Protein AF-X1I4W3-F1 (afdb_monomer)

pLDDT: mean 86.04, std 15.89, range [34.91, 98.62]

Organism: NCBI:txid412755

Foldseek 3Di:
DVVVVVVVVPDDPPPPPDPDPPDAFPWDDDDQKIKGADPQQKIKIWGPWDADPVAIWTWIFIDGNNHTQFTDTDRLVDLVRLLVGLVSSLVRDDPVSCVVAPSVNSSVVSNSCSVCVVVVVCVVVPDDDDDDDPDPDDFDAQWPPAWTQLDEGEDEDAPPPCQVLVLLLSQCCQCVVQPPPTHGPHFQEEEEAAADDPVVVLQSCLVSCVVSVHHSNDDHHYDHRHQDAPVVCLVVLLVCCVVVVGAEYEAPALCSNDPDDPPDPVSVVVVVVSRVVRHSIYYHYYYDPPDPPD

Mean predicted aligned error: 11.05 Å

Solvent-accessible surface area (backbone atoms only — not comparable to full-atom values): 17043 Å² total; per-residue (Å²): 116,74,66,65,54,56,67,70,67,72,67,78,77,83,79,72,75,75,78,77,64,98,80,65,70,73,70,46,79,54,96,76,30,45,30,37,76,48,96,87,43,40,29,42,37,34,27,74,72,44,81,51,100,90,39,42,34,25,40,39,36,36,29,46,79,90,40,78,46,32,72,46,82,30,43,54,73,40,66,68,45,52,52,52,49,41,54,52,24,58,78,58,53,54,71,74,49,53,74,77,46,47,72,67,55,53,42,53,51,51,48,47,49,41,68,50,42,61,64,56,58,49,58,78,68,57,87,72,93,78,76,84,78,91,67,90,74,77,88,55,40,38,32,60,102,67,36,45,64,68,32,81,34,71,61,69,44,53,86,91,72,51,62,72,56,54,53,50,45,52,44,49,27,20,51,69,45,46,52,88,90,47,61,41,38,64,41,42,40,39,39,39,32,31,72,54,57,61,69,61,50,53,56,49,50,26,50,46,26,47,75,72,74,43,62,48,79,65,85,70,55,65,48,75,43,55,82,46,44,45,74,81,42,44,67,61,48,45,50,50,32,69,76,66,61,44,55,35,40,36,36,38,40,50,67,56,46,31,100,58,67,90,83,46,69,65,55,53,50,54,49,52,52,53,45,54,76,60,34,58,13,36,37,37,33,41,66,48,76,79,73,82,86,124

Secondary structure (DSSP, 8-state):
-HHHHHHHSS------PPPPPTT----EEETTEEEEE-TTSEEEEEEEEEEETTEEEEEEEEEETTEEEEEEEEETT-HHHHHHHHHHHHTTS-HHHHHHS-HHHHHHHHHHHHHTHHHHHHHTT----PPPP-S-PPPPEEETTTEETT-EE--EE-TTSSHHHHHHHHHHHHHHT--SSS-B----EEEEESSS-HHHHHHHHHHHHHHTTS-TT---EEEE-TT--HHHHHHHHHHHHHHHT--EEEEE-GGGTTTS-TTSHHHHHHHHHHHHTT-SSEEE-EEPP-----

InterPro domains:
  IPR027417 P-loop containing nucleoside triphosphate hydrolase [G3DSA:3.40.50.300] (132-294)
  IPR027417 P-loop containing nucleoside triphosphate hydrolase [SSF52540] (150-290)

Sequence (294 aa):
TAEFLKELIGKEPEYTPKPRIDNQPTYCNEDDAISWQLDNGIGFVASDIRQERTGVHAKVEIHSDGKALSWGICNTDRHEDRTRLANSAYSRMSETLTEAYSKEELRSDLDKFCLGLWDNHLSYYMPELMQGDDTESPLHFFLKDYVLEGGGTIPFAPPGRGKSLIALFWGVSIDAGISTFWQVSQAKVLFVNLERSGQSLKRRLGAVNRLLGLDPKRPLLTLNARGKSLHDVLPICKKAIKTNGVKLVILDSISRAGYGDLTENRPVNTIIDALSGLCKSWIALAHTPRANED

Radius of gyration: 25.58 Å; Cα contacts (8 Å, |Δi|>4): 434; chains: 1; bounding box: 70×49×64 Å

Structure (mmCIF, N/CA/C/O backbone):
data_AF-X1I4W3-F1
#
_entry.id   AF-X1I4W3-F1
#
loop_
_atom_site.group_PDB
_atom_site.id
_atom_site.type_symbol
_atom_site.label_atom_id
_atom_site.label_alt_id
_atom_site.label_comp_id
_atom_site.label_asym_id
_atom_site.label_entity_id
_atom_site.label_seq_id
_atom_site.pdbx_PDB_ins_code
_atom_site.Cartn_x
_atom_site.Cartn_y
_atom_site.Cartn_z
_atom_site.occupancy
_atom_site.B_iso_or_equiv
_atom_site.auth_seq_id
_atom_site.auth_comp_id
_atom_site.auth_asym_id
_atom_site.auth_atom_id
_atom_site.pdbx_PDB_model_num
ATOM 1 N N . THR A 1 1 ? -37.291 -25.269 -25.741 1.00 60.19 1 THR A N 1
ATOM 2 C CA . THR A 1 1 ? -36.326 -24.472 -24.945 1.00 60.19 1 THR A CA 1
ATOM 3 C C . THR A 1 1 ? -35.058 -25.248 -24.613 1.00 60.19 1 THR A C 1
ATOM 5 O O . THR A 1 1 ? -33.993 -24.679 -24.783 1.00 60.19 1 THR A O 1
ATOM 8 N N . ALA A 1 2 ? -35.122 -26.535 -24.241 1.00 50.00 2 ALA A N 1
ATOM 9 C CA . ALA A 1 2 ? -33.925 -27.365 -24.013 1.00 50.00 2 ALA A CA 1
ATOM 10 C C . ALA A 1 2 ? -33.167 -27.794 -25.296 1.00 50.00 2 ALA A C 1
ATOM 12 O O . ALA A 1 2 ? -31.949 -27.931 -25.261 1.00 50.00 2 ALA A O 1
ATOM 13 N N . GLU A 1 3 ? -33.848 -27.966 -26.437 1.00 51.56 3 GLU A N 1
ATOM 14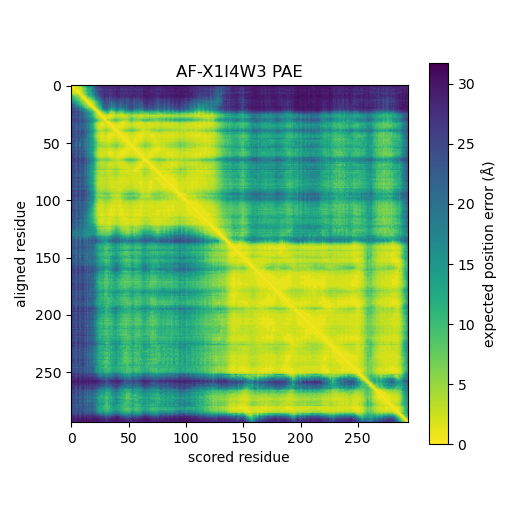 C CA . GLU A 1 3 ? -33.189 -28.292 -27.722 1.00 51.56 3 GLU A CA 1
ATOM 15 C C . GLU A 1 3 ? -32.405 -27.116 -28.320 1.00 51.56 3 GLU A C 1
ATOM 17 O O . GLU A 1 3 ? -31.308 -27.316 -28.826 1.00 51.56 3 GLU A O 1
ATOM 22 N N . PHE A 1 4 ? -32.900 -25.884 -28.165 1.00 51.34 4 PHE A N 1
ATOM 23 C CA . PHE A 1 4 ? -32.225 -24.673 -28.652 1.00 51.34 4 PHE A CA 1
ATOM 24 C C . PHE A 1 4 ? -30.881 -24.422 -27.941 1.00 51.34 4 PHE A C 1
ATOM 26 O O . PHE A 1 4 ? -29.937 -23.911 -28.534 1.00 51.34 4 PHE A O 1
ATOM 33 N N . LEU A 1 5 ? -30.766 -24.837 -26.673 1.00 50.28 5 LEU A N 1
ATOM 34 C CA . LEU A 1 5 ? -29.517 -24.751 -25.909 1.00 50.28 5 LEU A CA 1
ATOM 35 C C . LEU A 1 5 ? -28.487 -25.804 -26.341 1.00 50.28 5 LEU A C 1
ATOM 37 O O . LEU A 1 5 ? -27.295 -25.523 -26.304 1.00 50.28 5 LEU A O 1
ATOM 41 N N . LYS A 1 6 ? -28.915 -26.987 -26.801 1.00 52.00 6 LYS A N 1
ATOM 42 C CA . LYS A 1 6 ? -27.988 -28.007 -27.324 1.00 52.00 6 LYS A CA 1
ATOM 43 C C . LYS A 1 6 ? -27.352 -27.592 -28.650 1.00 52.00 6 LYS A C 1
ATOM 45 O O . LYS A 1 6 ? -26.203 -27.938 -28.898 1.00 52.00 6 LYS A O 1
ATOM 50 N N . GLU A 1 7 ? -28.070 -26.828 -29.469 1.00 54.06 7 GLU A N 1
ATOM 51 C CA . GLU A 1 7 ? -27.572 -26.336 -30.758 1.00 54.06 7 GLU A CA 1
ATOM 52 C C . GLU A 1 7 ? -26.511 -25.230 -30.597 1.00 54.06 7 GLU A C 1
ATOM 54 O O . GLU A 1 7 ? -25.560 -25.162 -31.372 1.00 54.06 7 GLU A O 1
ATOM 59 N N . LEU A 1 8 ? -26.614 -24.421 -29.535 1.00 48.28 8 LEU A N 1
ATOM 60 C CA . LEU A 1 8 ? -25.655 -23.360 -29.193 1.00 48.28 8 LEU A CA 1
ATOM 61 C C . LEU A 1 8 ? -24.341 -23.876 -28.577 1.00 48.28 8 LEU A C 1
ATOM 63 O O . LEU A 1 8 ? -23.325 -23.194 -28.664 1.00 48.28 8 LEU A O 1
ATOM 67 N N . ILE A 1 9 ? -24.346 -25.072 -27.980 1.00 54.78 9 ILE A N 1
ATOM 68 C CA . ILE A 1 9 ? -23.182 -25.675 -27.297 1.00 54.78 9 ILE A CA 1
ATOM 69 C C . ILE A 1 9 ? -22.327 -26.529 -28.264 1.00 54.78 9 ILE A C 1
ATOM 71 O O . ILE A 1 9 ? -21.226 -26.951 -27.931 1.00 54.78 9 ILE A O 1
ATOM 75 N N . GLY A 1 10 ? -22.797 -26.776 -29.491 1.00 46.50 10 GLY A N 1
ATOM 76 C CA . GLY A 1 10 ? -22.227 -27.785 -30.393 1.00 46.50 10 GLY A CA 1
ATOM 77 C C . GL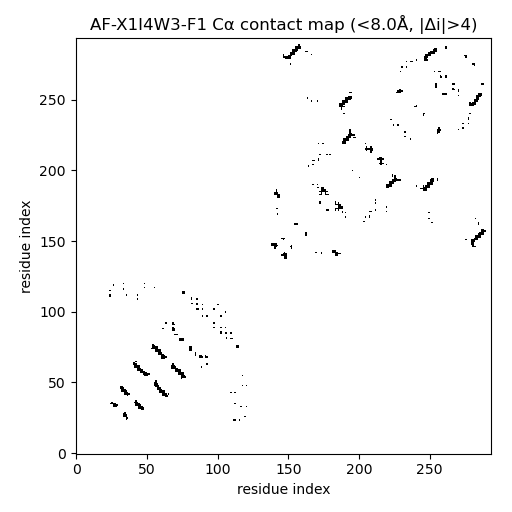Y A 1 10 ? -20.963 -27.413 -31.174 1.00 46.50 10 GLY A C 1
ATOM 78 O O . GLY A 1 10 ? -20.504 -28.236 -31.965 1.00 46.50 10 GLY A O 1
ATOM 79 N N . LYS A 1 11 ? -20.399 -26.211 -31.017 1.00 46.44 11 LYS A N 1
ATOM 80 C CA . LYS A 1 11 ? -19.137 -25.837 -31.676 1.00 46.44 11 LYS A CA 1
ATOM 81 C C . LYS A 1 11 ? -18.305 -24.955 -30.759 1.00 46.44 11 LYS A C 1
ATOM 83 O O . LYS A 1 11 ? -18.468 -23.737 -30.759 1.00 46.44 11 LYS A O 1
ATOM 88 N N . GLU A 1 12 ? -17.406 -25.574 -29.998 1.00 49.56 12 GLU A N 1
ATOM 89 C CA . GLU A 1 12 ? -16.273 -24.844 -29.435 1.00 49.56 12 GLU A CA 1
ATOM 90 C C . GLU A 1 12 ? -15.511 -24.202 -30.605 1.00 49.56 12 GLU A C 1
ATOM 92 O O . GLU A 1 12 ? -15.125 -24.912 -31.541 1.00 49.56 12 GLU A O 1
ATOM 97 N N . PRO A 1 13 ? -15.336 -22.872 -30.636 1.00 44.47 13 PRO A N 1
ATOM 98 C CA . PRO A 1 13 ? -14.397 -22.287 -31.570 1.00 44.47 13 PRO A CA 1
ATOM 99 C C . PRO A 1 13 ? -13.013 -22.809 -31.184 1.00 44.47 13 PRO A C 1
ATOM 101 O O . PRO A 1 13 ? -12.537 -22.529 -30.086 1.00 44.47 13 PRO A O 1
ATOM 104 N N . GLU A 1 14 ? -12.378 -23.577 -32.073 1.00 39.81 14 GLU A N 1
ATOM 105 C CA . GLU A 1 14 ? -10.957 -23.898 -31.956 1.00 39.81 14 GLU A CA 1
ATOM 106 C C . GLU A 1 14 ? -10.193 -22.575 -31.850 1.00 39.81 14 GLU A C 1
ATOM 108 O O . GLU A 1 14 ? -9.992 -21.855 -32.831 1.00 39.81 14 GLU A O 1
ATOM 113 N N . TYR A 1 15 ? -9.794 -22.222 -30.629 1.00 44.59 15 TYR A N 1
ATOM 114 C CA . TYR A 1 15 ? -8.831 -21.164 -30.413 1.00 44.59 15 TYR A CA 1
ATOM 115 C C . TYR A 1 15 ? -7.487 -21.705 -30.880 1.00 44.59 15 TYR A C 1
ATOM 117 O O . TYR A 1 15 ? -6.778 -22.383 -30.142 1.00 44.59 15 TYR A O 1
ATOM 125 N N . THR A 1 16 ? -7.136 -21.432 -32.131 1.00 36.69 16 THR A N 1
ATOM 126 C CA . THR A 1 16 ? -5.751 -21.548 -32.576 1.00 36.69 16 THR A CA 1
ATOM 127 C C . THR A 1 16 ? -4.975 -20.387 -31.957 1.00 36.69 16 THR A C 1
ATOM 129 O O . THR A 1 16 ? -5.200 -19.243 -32.376 1.00 36.69 16 THR A O 1
ATOM 132 N N . PRO A 1 17 ? -4.084 -20.621 -30.970 1.00 44.47 17 PRO A N 1
ATOM 133 C CA . PRO A 1 17 ? -3.196 -19.574 -30.494 1.00 44.47 17 PRO A CA 1
ATOM 134 C C . PRO A 1 17 ? -2.440 -19.014 -31.695 1.00 44.47 17 PRO A C 1
ATOM 136 O O . PRO A 1 17 ? -1.921 -19.770 -32.523 1.00 44.47 17 PRO A O 1
ATOM 139 N N . LYS A 1 18 ? -2.414 -17.682 -31.822 1.00 39.72 18 LYS A N 1
ATOM 140 C CA . LYS A 1 18 ? -1.606 -17.037 -32.860 1.00 39.72 18 LYS A CA 1
ATOM 141 C C . LYS A 1 18 ? -0.174 -17.570 -32.729 1.00 39.72 18 LYS A C 1
ATOM 143 O O . LYS A 1 18 ? 0.332 -17.611 -31.604 1.00 39.72 18 LYS A O 1
ATOM 148 N N . PRO A 1 19 ? 0.469 -17.991 -33.832 1.00 34.91 19 PRO A N 1
ATOM 149 C CA . PRO A 1 19 ? 1.837 -18.474 -33.775 1.00 34.91 19 PRO A CA 1
ATOM 150 C C . PRO A 1 19 ? 2.708 -17.413 -33.103 1.00 34.91 19 PRO A C 1
ATOM 152 O O . PRO A 1 19 ? 2.635 -16.227 -33.440 1.00 34.91 19 PRO A O 1
ATOM 155 N N . ARG A 1 20 ? 3.482 -17.851 -32.108 1.00 42.91 20 ARG A N 1
ATOM 156 C CA . ARG A 1 20 ? 4.470 -17.029 -31.410 1.00 42.91 20 ARG A CA 1
ATOM 157 C C . ARG A 1 20 ? 5.381 -16.432 -32.483 1.00 42.91 20 ARG A C 1
ATOM 159 O O . ARG A 1 20 ? 5.977 -17.171 -33.258 1.00 42.91 20 ARG A O 1
ATOM 166 N N . ILE A 1 21 ? 5.430 -15.106 -32.588 1.00 47.31 21 ILE A N 1
ATOM 167 C CA . ILE A 1 21 ? 6.369 -14.451 -33.500 1.00 47.31 21 ILE A CA 1
ATOM 168 C C . ILE A 1 21 ? 7.759 -14.693 -32.902 1.00 47.31 21 ILE A C 1
ATOM 170 O O . ILE A 1 21 ? 8.006 -14.258 -31.778 1.00 47.31 21 ILE A O 1
ATOM 174 N N . ASP A 1 22 ? 8.634 -15.383 -33.637 1.00 45.94 22 ASP A N 1
ATOM 175 C CA . ASP A 1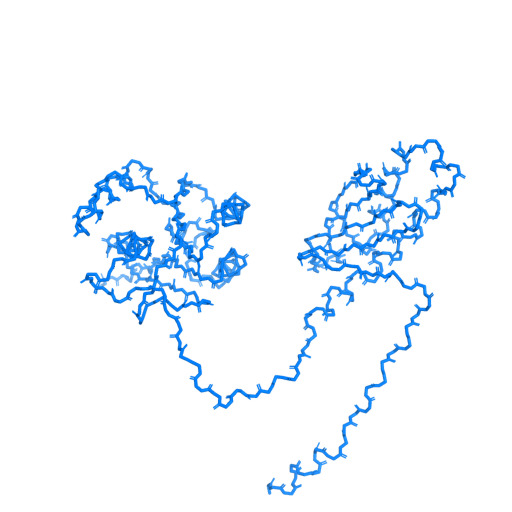 22 ? 9.944 -15.935 -33.221 1.00 45.94 22 ASP A CA 1
ATOM 176 C C . ASP A 1 22 ? 10.994 -14.920 -32.698 1.00 45.94 22 ASP A C 1
ATOM 178 O O . ASP A 1 22 ? 12.167 -15.244 -32.578 1.00 45.94 22 ASP A O 1
ATOM 182 N N . ASN A 1 23 ? 10.604 -13.692 -32.350 1.00 57.50 23 ASN A N 1
ATOM 183 C CA . ASN A 1 23 ? 11.486 -12.631 -31.846 1.00 57.50 23 ASN A CA 1
ATOM 184 C C . ASN A 1 23 ? 10.854 -11.776 -30.729 1.00 57.50 23 ASN A C 1
ATOM 186 O O . ASN A 1 23 ? 11.289 -10.645 -30.494 1.00 57.50 23 ASN A O 1
ATOM 190 N N . GLN A 1 24 ? 9.803 -12.262 -30.061 1.00 68.50 24 GLN A N 1
ATOM 191 C CA . GLN A 1 24 ? 9.229 -11.540 -28.924 1.00 68.50 24 GLN A CA 1
ATOM 192 C C . GLN A 1 24 ? 10.068 -11.716 -27.648 1.00 68.50 24 GLN A C 1
ATOM 194 O O . GLN A 1 24 ? 10.599 -12.805 -27.412 1.00 68.50 24 GLN A O 1
ATOM 199 N N . PRO A 1 25 ? 10.157 -10.673 -26.802 1.00 82.44 25 PRO A N 1
ATOM 200 C CA . PRO A 1 25 ? 10.733 -10.780 -25.469 1.00 82.44 25 PRO A CA 1
ATOM 201 C C . PRO A 1 25 ? 10.168 -11.974 -24.694 1.00 82.44 25 PRO A C 1
ATOM 203 O O . PRO A 1 25 ? 8.953 -12.188 -24.658 1.00 82.44 25 PRO A O 1
ATOM 206 N N . THR A 1 26 ? 11.039 -12.732 -24.028 1.00 86.69 26 THR A N 1
ATOM 207 C CA . THR A 1 26 ? 10.590 -13.693 -23.013 1.00 86.69 26 THR A CA 1
ATOM 208 C C . THR A 1 26 ? 10.407 -12.925 -21.714 1.00 86.69 26 THR A C 1
ATOM 210 O O . THR A 1 26 ? 11.354 -12.746 -20.951 1.00 86.69 26 THR A O 1
ATOM 213 N N . TYR A 1 27 ? 9.201 -12.399 -21.516 1.00 91.12 27 TYR A N 1
ATOM 214 C CA . TYR A 1 27 ? 8.874 -11.633 -20.322 1.00 91.12 27 TYR A CA 1
ATOM 215 C C . TYR A 1 27 ? 8.845 -12.520 -19.072 1.00 91.12 27 TYR A C 1
ATOM 217 O O . TYR A 1 27 ? 8.246 -13.599 -19.077 1.00 91.12 27 TYR A O 1
ATOM 225 N N . CYS A 1 28 ? 9.437 -12.020 -17.993 1.00 89.19 28 CYS A N 1
ATOM 226 C CA . CYS A 1 28 ? 9.329 -12.556 -16.643 1.00 89.19 28 CYS A CA 1
ATOM 227 C C . CYS A 1 28 ? 8.465 -11.609 -15.804 1.00 89.19 28 CYS A C 1
ATOM 229 O O . CYS A 1 28 ? 8.760 -10.414 -15.713 1.00 89.19 28 CYS A O 1
ATOM 231 N N . ASN A 1 29 ? 7.411 -12.146 -15.193 1.00 85.44 29 ASN A N 1
ATOM 232 C CA . ASN A 1 29 ? 6.477 -11.394 -14.360 1.00 85.44 29 ASN A CA 1
ATOM 233 C C . ASN A 1 29 ? 6.793 -11.636 -12.879 1.00 85.44 29 ASN A C 1
ATOM 235 O O . ASN A 1 29 ? 6.756 -12.778 -12.423 1.00 85.44 29 ASN A O 1
ATOM 239 N N . GLU A 1 30 ? 7.082 -10.567 -12.139 1.00 81.06 30 GLU A N 1
ATOM 240 C CA . GLU A 1 30 ? 7.323 -10.599 -10.694 1.00 81.06 30 GLU A CA 1
ATOM 241 C C . GLU A 1 30 ? 6.512 -9.489 -10.010 1.00 81.06 30 GLU A C 1
ATOM 243 O O . GLU A 1 30 ? 6.735 -8.302 -10.256 1.00 81.06 30 GLU A O 1
ATOM 248 N N . ASP A 1 31 ? 5.577 -9.868 -9.132 1.00 77.31 31 ASP A N 1
ATOM 249 C CA . ASP A 1 31 ? 4.618 -8.955 -8.492 1.00 77.31 31 ASP A CA 1
ATOM 250 C C . ASP A 1 31 ? 3.879 -8.064 -9.528 1.00 77.31 31 ASP A C 1
ATOM 252 O O . ASP A 1 31 ? 3.134 -8.571 -10.363 1.00 77.31 31 ASP A O 1
ATOM 256 N N . ASP A 1 32 ? 4.098 -6.743 -9.477 1.00 80.44 32 ASP A N 1
ATOM 257 C CA . ASP A 1 32 ? 3.511 -5.725 -10.365 1.00 80.44 32 ASP A CA 1
ATOM 258 C C . ASP A 1 32 ? 4.492 -5.277 -11.479 1.00 80.44 32 ASP A C 1
ATOM 260 O O . ASP A 1 32 ? 4.313 -4.212 -12.085 1.00 80.44 32 ASP A O 1
ATOM 264 N N . ALA A 1 33 ? 5.582 -6.021 -11.703 1.00 89.88 33 ALA A N 1
ATOM 265 C CA . ALA A 1 33 ? 6.630 -5.674 -12.657 1.00 89.88 33 ALA A CA 1
ATOM 266 C C . ALA A 1 33 ? 6.814 -6.737 -13.747 1.00 89.88 33 ALA A C 1
ATOM 268 O O . ALA A 1 33 ? 6.786 -7.942 -13.498 1.00 89.88 33 ALA A O 1
ATOM 269 N N . ILE A 1 34 ? 7.067 -6.258 -14.963 1.00 93.50 34 ILE A N 1
ATOM 270 C CA . ILE A 1 34 ? 7.388 -7.071 -16.134 1.00 93.50 34 ILE A CA 1
ATOM 271 C C . ILE A 1 34 ? 8.843 -6.814 -16.488 1.00 93.50 34 ILE A C 1
ATOM 273 O O . ILE A 1 34 ? 9.246 -5.667 -16.684 1.00 93.50 34 ILE A O 1
ATOM 277 N N . SER A 1 35 ? 9.636 -7.870 -16.594 1.00 94.19 35 SER A N 1
ATOM 278 C CA . SER A 1 35 ? 11.055 -7.777 -16.918 1.00 94.19 35 SER A CA 1
ATOM 279 C C . SER A 1 35 ? 11.420 -8.601 -18.143 1.00 94.19 35 SER A C 1
ATOM 281 O O . SER A 1 35 ? 10.747 -9.571 -18.483 1.00 94.19 35 SER A O 1
ATOM 283 N N . TRP A 1 36 ? 12.489 -8.204 -18.823 1.00 94.75 36 TRP A N 1
ATOM 284 C CA . TRP A 1 36 ? 13.119 -8.992 -19.871 1.00 94.75 36 TRP A CA 1
ATOM 285 C C . TRP A 1 36 ? 14.631 -8.865 -19.746 1.00 94.75 36 TRP A C 1
ATOM 287 O O . TRP A 1 36 ? 15.169 -7.759 -19.796 1.00 94.75 36 TRP A O 1
ATOM 297 N N . GLN A 1 37 ? 15.298 -10.001 -19.564 1.00 93.44 37 GLN A N 1
ATOM 298 C CA . GLN A 1 37 ? 16.746 -10.088 -19.446 1.00 93.44 37 GLN A CA 1
ATOM 299 C C . GLN A 1 37 ? 17.337 -10.620 -20.753 1.00 93.44 37 GLN A C 1
ATOM 301 O O . GLN A 1 37 ? 16.867 -11.623 -21.291 1.00 93.44 37 GLN A O 1
ATOM 306 N N . LEU A 1 38 ? 18.370 -9.943 -21.244 1.00 90.62 38 LEU A N 1
ATOM 307 C CA . LEU A 1 38 ? 19.185 -10.366 -22.374 1.00 90.62 38 LEU A CA 1
ATOM 308 C C . LEU A 1 38 ? 20.428 -11.118 -21.878 1.00 90.62 38 LEU A C 1
ATOM 310 O O . LEU A 1 38 ? 20.944 -10.852 -20.787 1.00 90.62 38 LEU A O 1
ATOM 314 N N . ASP A 1 39 ? 20.949 -12.009 -22.722 1.00 86.69 39 ASP A N 1
ATOM 315 C CA . ASP A 1 39 ? 22.132 -12.832 -22.424 1.00 86.69 39 ASP A CA 1
ATOM 316 C C . ASP A 1 39 ? 23.408 -12.001 -22.208 1.00 86.69 39 ASP A C 1
ATOM 318 O O . ASP A 1 39 ? 24.341 -12.437 -21.539 1.00 86.69 39 ASP A O 1
ATOM 322 N N . ASN A 1 40 ? 23.445 -10.778 -22.742 1.00 84.94 40 ASN A N 1
ATOM 323 C CA . ASN A 1 40 ? 24.562 -9.841 -22.6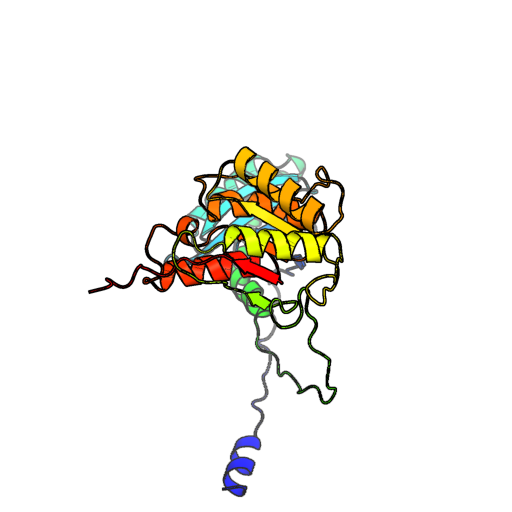06 1.00 84.94 40 ASN A CA 1
ATOM 324 C C . ASN A 1 40 ? 24.560 -9.054 -21.277 1.00 84.94 40 ASN A C 1
ATOM 326 O O . ASN A 1 40 ? 25.321 -8.100 -21.138 1.00 84.94 40 ASN A O 1
ATOM 330 N N . GLY A 1 41 ? 2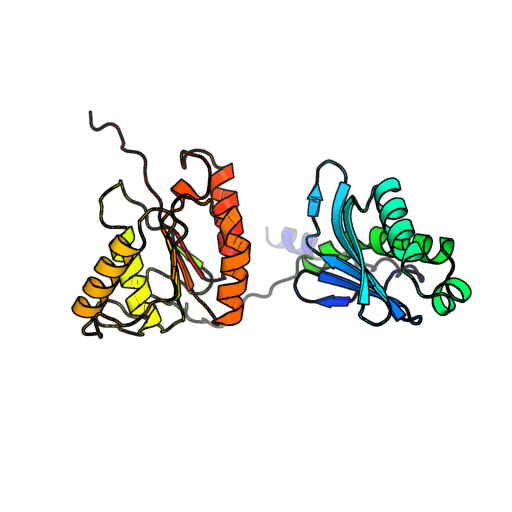3.693 -9.409 -20.323 1.00 86.88 41 GLY A N 1
ATOM 331 C CA . GLY A 1 41 ? 23.614 -8.760 -19.010 1.00 86.88 41 GLY A CA 1
ATOM 332 C C . GLY A 1 41 ? 22.726 -7.511 -18.961 1.00 86.88 41 GLY A C 1
ATOM 333 O O . GLY A 1 41 ? 22.478 -6.991 -17.868 1.00 86.88 41 GLY A O 1
ATOM 334 N N . ILE A 1 42 ? 22.176 -7.061 -20.097 1.00 93.25 42 ILE A N 1
ATOM 335 C CA . ILE A 1 42 ? 21.190 -5.974 -20.146 1.00 93.25 42 ILE A CA 1
ATOM 336 C C . ILE A 1 42 ? 19.809 -6.478 -19.733 1.00 93.25 42 ILE A C 1
ATOM 338 O O . ILE A 1 42 ? 19.331 -7.494 -20.230 1.00 93.25 42 ILE A O 1
ATOM 342 N N . GLY A 1 43 ? 19.143 -5.733 -18.856 1.00 94.62 43 GLY A N 1
ATOM 343 C CA . GLY A 1 43 ? 17.774 -6.012 -18.435 1.00 94.62 43 GLY A CA 1
ATOM 344 C C . GLY A 1 43 ? 16.861 -4.806 -18.615 1.00 94.62 43 GLY A C 1
ATOM 345 O O . GLY A 1 43 ? 17.257 -3.669 -18.352 1.00 94.62 43 GLY A O 1
ATOM 346 N N . PHE A 1 44 ? 15.619 -5.054 -19.014 1.00 96.12 44 PHE A N 1
ATOM 347 C CA . PHE A 1 44 ? 14.541 -4.070 -19.025 1.00 96.12 44 PHE A CA 1
ATOM 348 C C . PHE A 1 44 ? 13.524 -4.434 -17.953 1.00 96.12 44 PHE A C 1
ATOM 350 O O . PHE A 1 44 ? 13.168 -5.601 -17.815 1.00 96.12 44 PHE A O 1
ATOM 357 N N . VAL A 1 45 ? 13.040 -3.446 -17.208 1.00 96.38 45 VAL A N 1
ATOM 358 C CA . VAL A 1 45 ? 11.983 -3.632 -16.209 1.00 96.38 45 VAL A CA 1
ATOM 359 C C . VAL A 1 45 ? 10.935 -2.549 -16.397 1.00 96.38 45 VAL A C 1
ATOM 361 O O . VAL A 1 45 ? 11.268 -1.370 -16.445 1.00 96.38 45 VAL A O 1
ATOM 364 N N . ALA A 1 46 ? 9.670 -2.934 -16.480 1.00 96.12 46 ALA A N 1
ATOM 365 C CA . ALA A 1 46 ? 8.524 -2.042 -16.482 1.00 96.12 46 ALA A CA 1
ATOM 366 C C . ALA A 1 46 ? 7.679 -2.290 -15.235 1.00 96.12 46 ALA A C 1
ATOM 368 O O . ALA A 1 46 ? 7.403 -3.429 -14.877 1.00 96.12 46 ALA A O 1
ATOM 369 N N . SER A 1 47 ? 7.244 -1.218 -14.586 1.00 94.12 47 SER A N 1
ATOM 370 C CA . SER A 1 47 ? 6.322 -1.251 -13.447 1.00 94.12 47 SER A CA 1
ATOM 371 C C . SER A 1 47 ? 5.311 -0.115 -13.573 1.00 94.12 47 SER A C 1
ATOM 373 O O . SER A 1 47 ? 5.526 0.811 -14.360 1.00 94.12 47 SER A O 1
ATOM 375 N N . ASP A 1 48 ? 4.217 -0.172 -12.806 1.00 90.75 48 ASP A N 1
ATOM 376 C CA . ASP A 1 48 ? 3.152 0.848 -12.856 1.00 90.75 48 ASP A CA 1
ATOM 377 C C . ASP A 1 48 ? 2.591 1.020 -14.286 1.00 90.75 48 ASP A C 1
ATOM 379 O O . ASP A 1 48 ? 2.433 2.131 -14.797 1.00 90.75 48 ASP A O 1
ATOM 383 N N . ILE A 1 49 ? 2.373 -0.119 -14.957 1.00 93.00 49 ILE A N 1
ATOM 384 C CA . ILE A 1 49 ? 1.895 -0.201 -16.340 1.00 93.00 49 ILE A CA 1
ATOM 385 C C . ILE A 1 49 ? 0.408 0.139 -16.364 1.00 93.00 49 ILE A C 1
ATOM 387 O O . ILE A 1 49 ? -0.390 -0.466 -15.651 1.00 93.00 49 ILE A O 1
ATOM 391 N N . ARG A 1 50 ? 0.024 1.106 -17.194 1.00 91.81 50 ARG A N 1
ATOM 392 C CA . ARG A 1 50 ? -1.369 1.540 -17.333 1.00 91.81 50 ARG A CA 1
ATOM 393 C C . ARG A 1 50 ? -1.646 2.116 -18.711 1.00 91.81 50 ARG A C 1
ATOM 395 O O . ARG A 1 50 ? -0.770 2.700 -19.343 1.00 91.81 50 ARG A O 1
ATOM 402 N N . GLN A 1 51 ? -2.895 2.026 -19.144 1.00 91.88 51 GLN A N 1
ATOM 403 C CA . GLN A 1 51 ? -3.357 2.702 -20.349 1.00 91.88 51 GLN A CA 1
ATOM 404 C C . GLN A 1 51 ? -3.872 4.103 -20.002 1.00 91.88 51 GLN A C 1
ATOM 406 O O . GLN A 1 51 ? -4.779 4.264 -19.186 1.00 91.88 51 GLN A O 1
ATOM 411 N N . GLU A 1 52 ? -3.311 5.126 -20.641 1.00 92.12 52 GLU A N 1
ATOM 412 C CA . GLU A 1 52 ? -3.802 6.501 -20.577 1.00 92.12 52 GLU A CA 1
ATOM 413 C C . GLU A 1 52 ? -4.334 6.946 -21.948 1.00 92.12 52 GLU A C 1
ATOM 415 O O . GLU A 1 52 ? -4.139 6.289 -22.969 1.00 92.12 52 GLU A O 1
ATOM 420 N N . ARG A 1 53 ? -4.971 8.125 -22.008 1.00 89.00 53 ARG A N 1
ATOM 421 C CA . ARG A 1 53 ? -5.507 8.690 -23.264 1.00 89.00 53 ARG A CA 1
ATOM 422 C C . ARG A 1 53 ? -4.451 8.814 -24.372 1.00 89.00 53 ARG A C 1
ATOM 424 O O . ARG A 1 53 ? -4.800 8.855 -25.546 1.00 89.00 53 ARG A O 1
ATOM 431 N N . THR A 1 54 ? -3.182 8.968 -24.000 1.00 91.56 54 THR A N 1
ATOM 432 C CA . THR A 1 54 ? -2.074 9.221 -24.931 1.00 91.56 54 THR A CA 1
ATOM 433 C C . THR A 1 54 ? -1.298 7.966 -25.327 1.00 91.56 54 THR A C 1
ATOM 435 O O . THR A 1 54 ? -0.393 8.085 -26.148 1.00 91.56 54 THR A O 1
ATOM 438 N N . GLY A 1 55 ? -1.623 6.800 -24.768 1.00 92.56 55 GLY A N 1
ATOM 439 C CA . GLY A 1 55 ? -0.902 5.546 -24.993 1.00 92.56 55 GLY A CA 1
ATOM 440 C C . GLY A 1 55 ? -0.694 4.775 -23.695 1.00 92.56 55 GLY A C 1
ATOM 441 O O . GLY A 1 55 ? -1.249 5.128 -22.651 1.00 92.56 55 GLY A O 1
ATOM 442 N N . VAL A 1 56 ? 0.112 3.726 -23.757 1.00 94.69 56 VAL A N 1
ATOM 443 C CA . VAL A 1 56 ? 0.516 2.938 -22.589 1.00 94.69 56 VAL A CA 1
ATOM 444 C C . VAL A 1 56 ? 1.641 3.659 -21.850 1.00 94.69 56 VAL A C 1
ATOM 446 O O . VAL A 1 56 ? 2.626 4.078 -22.451 1.00 94.69 56 VAL A O 1
ATOM 449 N N . HIS A 1 57 ? 1.493 3.844 -20.540 1.00 96.25 57 HIS A N 1
ATOM 450 C CA . HIS A 1 57 ? 2.497 4.454 -19.669 1.00 96.25 57 HIS A CA 1
ATOM 451 C C . HIS A 1 57 ? 3.037 3.420 -18.700 1.00 96.25 57 HIS A C 1
ATOM 453 O O . HIS A 1 57 ? 2.277 2.637 -18.138 1.00 96.25 57 HIS A O 1
ATOM 459 N N . ALA A 1 58 ? 4.345 3.452 -18.481 1.00 96.62 58 ALA A N 1
ATOM 460 C CA . ALA A 1 58 ? 5.006 2.632 -17.480 1.00 96.62 58 ALA A CA 1
ATOM 461 C C . ALA A 1 58 ? 6.239 3.355 -16.934 1.00 96.62 58 ALA A C 1
ATOM 463 O O . ALA A 1 58 ? 6.880 4.154 -17.626 1.00 96.62 58 ALA A O 1
ATOM 464 N N . LYS A 1 59 ? 6.614 3.043 -15.694 1.00 96.38 59 LYS A N 1
ATOM 465 C CA . LYS A 1 59 ? 7.964 3.311 -15.205 1.00 96.38 59 LYS A CA 1
ATOM 466 C C . LYS A 1 59 ? 8.889 2.241 -15.777 1.00 96.38 59 LYS A C 1
ATOM 468 O O . LYS A 1 59 ? 8.812 1.088 -15.362 1.00 96.38 59 LYS A O 1
ATOM 473 N N . VAL A 1 60 ? 9.756 2.635 -16.705 1.00 97.06 60 VAL A N 1
ATOM 474 C CA . VAL A 1 60 ? 10.713 1.747 -17.372 1.00 97.06 60 VAL A CA 1
ATOM 475 C C . VAL A 1 60 ? 12.115 1.996 -16.826 1.00 97.06 60 VAL A C 1
ATOM 477 O O . VAL A 1 60 ? 12.559 3.141 -16.720 1.00 97.06 60 VAL A O 1
ATOM 480 N N . GLU A 1 61 ? 12.813 0.921 -16.489 1.00 97.12 61 GLU A N 1
ATOM 481 C CA . GLU A 1 61 ? 14.188 0.899 -16.007 1.00 97.12 61 GLU A CA 1
ATOM 482 C C . GLU A 1 61 ? 15.047 0.032 -16.929 1.00 97.12 61 GLU A C 1
ATOM 484 O O . GLU A 1 61 ? 14.614 -1.028 -17.380 1.00 97.12 61 GLU A O 1
ATOM 489 N N . ILE A 1 62 ? 16.271 0.483 -17.194 1.00 96.56 62 ILE A N 1
ATOM 490 C CA . ILE A 1 62 ? 17.281 -0.259 -17.952 1.00 96.56 62 ILE A CA 1
ATOM 491 C C . ILE A 1 62 ? 18.428 -0.572 -16.999 1.00 96.56 62 ILE A C 1
ATOM 493 O O . ILE A 1 62 ? 18.961 0.335 -16.354 1.00 96.56 62 ILE A O 1
ATOM 497 N N . HIS A 1 63 ? 18.809 -1.840 -16.925 1.00 95.19 63 HIS A N 1
ATOM 498 C CA . HIS A 1 63 ? 19.818 -2.381 -16.022 1.00 95.19 63 HIS A CA 1
ATOM 499 C C . HIS A 1 63 ? 20.961 -3.028 -16.805 1.00 95.19 63 HIS A C 1
ATOM 501 O O . HIS A 1 63 ? 20.769 -3.485 -17.927 1.00 95.19 63 HIS A O 1
ATOM 507 N N . SER A 1 64 ? 22.141 -3.073 -16.192 1.00 93.12 64 SER A N 1
ATOM 508 C CA . SER A 1 64 ? 23.292 -3.873 -16.623 1.00 93.12 64 SER A CA 1
ATOM 509 C C . SER A 1 64 ? 23.902 -4.515 -15.389 1.00 93.12 64 SER A C 1
ATOM 511 O O . SER A 1 64 ? 24.207 -3.799 -14.434 1.00 93.12 64 SER A O 1
ATOM 513 N N . ASP A 1 65 ? 24.049 -5.839 -15.383 1.00 84.44 65 ASP A N 1
ATOM 514 C CA . ASP A 1 65 ? 24.635 -6.605 -14.268 1.00 84.44 65 ASP A CA 1
ATOM 515 C C . ASP A 1 65 ? 24.015 -6.261 -12.897 1.00 84.44 65 ASP A C 1
ATOM 517 O O . ASP A 1 65 ? 24.700 -6.087 -11.887 1.00 84.44 65 ASP A O 1
ATOM 521 N N . GLY A 1 66 ? 22.690 -6.078 -12.868 1.00 80.94 66 GLY A N 1
ATOM 522 C CA . GLY A 1 66 ? 21.936 -5.713 -11.662 1.00 80.94 66 GLY A CA 1
ATOM 523 C C . GLY A 1 66 ? 22.055 -4.244 -11.228 1.00 80.94 66 GLY A C 1
ATOM 524 O O . GLY A 1 66 ? 21.490 -3.861 -10.202 1.00 80.94 66 GLY A O 1
ATOM 525 N N . LYS A 1 67 ? 22.759 -3.395 -11.987 1.00 88.81 67 LYS A N 1
ATOM 526 C CA . LYS A 1 67 ? 22.853 -1.951 -11.743 1.00 88.81 67 LYS A CA 1
ATOM 527 C C . LYS A 1 67 ? 21.943 -1.175 -12.692 1.00 88.81 67 LYS A C 1
ATOM 529 O O . LYS A 1 67 ? 22.086 -1.261 -13.910 1.00 88.81 67 LYS A O 1
ATOM 534 N N . ALA A 1 68 ? 21.087 -0.321 -12.133 1.00 92.81 68 ALA A N 1
ATOM 535 C CA . ALA A 1 68 ? 20.257 0.588 -12.917 1.00 92.81 68 ALA A CA 1
ATOM 536 C C . ALA A 1 68 ? 21.125 1.603 -13.687 1.00 92.81 68 ALA A C 1
ATOM 538 O O . ALA A 1 68 ? 21.826 2.427 -13.091 1.00 92.81 68 ALA A O 1
ATOM 539 N N . LEU A 1 69 ? 21.050 1.563 -15.018 1.00 94.75 69 LEU A N 1
ATOM 540 C CA . LEU A 1 69 ? 21.680 2.529 -15.914 1.00 94.75 69 LEU A CA 1
ATOM 541 C C . LEU A 1 69 ? 20.824 3.791 -16.018 1.00 94.75 69 LEU A C 1
ATOM 543 O O . LEU A 1 69 ? 21.309 4.904 -15.808 1.00 94.75 69 LEU A O 1
ATOM 547 N N . SER A 1 70 ? 19.534 3.642 -16.314 1.00 96.44 70 SER A N 1
ATOM 548 C CA . SER A 1 70 ? 18.592 4.759 -16.395 1.00 96.44 70 SER A CA 1
ATOM 549 C C . SER A 1 70 ? 17.166 4.306 -16.105 1.00 96.44 70 SER A C 1
ATOM 551 O O . SER A 1 70 ? 16.851 3.124 -16.210 1.00 96.44 70 SER A O 1
ATOM 553 N N . TRP A 1 71 ? 16.308 5.253 -15.737 1.00 96.44 71 TRP A N 1
ATOM 554 C CA . TRP A 1 71 ? 14.887 5.014 -15.523 1.00 96.44 71 TRP A CA 1
ATOM 555 C C . TRP A 1 71 ? 14.064 6.249 -15.885 1.00 96.44 71 TRP A C 1
ATOM 557 O O . TRP A 1 71 ? 14.561 7.379 -15.857 1.00 96.44 71 TRP A O 1
ATOM 567 N N . GLY A 1 72 ? 12.789 6.040 -16.192 1.00 94.62 72 GLY A N 1
ATOM 568 C CA . GLY A 1 72 ? 11.840 7.122 -16.417 1.00 94.62 72 GLY A CA 1
ATOM 569 C C . GLY A 1 72 ? 10.401 6.633 -16.462 1.00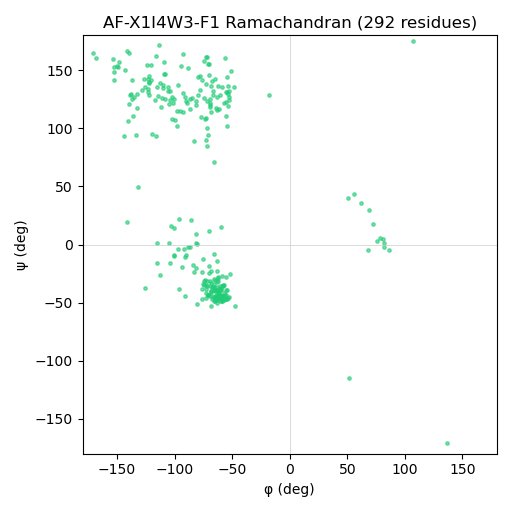 94.62 72 GLY A C 1
ATOM 570 O O . GLY A 1 72 ? 10.143 5.455 -16.680 1.00 94.62 72 GLY A O 1
ATOM 571 N N . ILE A 1 73 ? 9.460 7.553 -16.257 1.00 94.62 73 ILE A N 1
ATOM 572 C CA . ILE A 1 73 ? 8.064 7.332 -16.644 1.00 94.62 73 ILE A CA 1
ATOM 573 C C . ILE A 1 73 ? 7.985 7.634 -18.139 1.00 94.62 73 ILE A C 1
ATOM 575 O O . ILE A 1 73 ? 8.333 8.741 -18.566 1.00 94.62 73 ILE A O 1
ATOM 579 N N . CYS A 1 74 ? 7.592 6.636 -18.918 1.00 92.06 74 CYS A N 1
ATOM 580 C CA . CYS A 1 74 ? 7.595 6.674 -20.370 1.00 92.06 74 CYS A CA 1
ATOM 581 C C . CYS A 1 74 ? 6.207 6.324 -20.890 1.00 92.06 74 CYS A C 1
ATOM 583 O O . CYS A 1 74 ? 5.622 5.331 -20.457 1.00 92.06 74 CYS A O 1
ATOM 585 N N . ASN A 1 75 ? 5.727 7.090 -21.869 1.00 95.25 75 ASN A N 1
ATOM 586 C CA . ASN A 1 75 ? 4.714 6.574 -22.773 1.00 95.25 75 ASN A CA 1
ATOM 587 C C . ASN A 1 75 ? 5.413 5.582 -23.717 1.00 95.25 75 ASN A C 1
ATOM 589 O O . ASN A 1 75 ? 6.222 5.984 -24.555 1.00 95.25 75 ASN A O 1
ATOM 593 N N . THR A 1 76 ? 5.157 4.288 -23.543 1.00 94.56 76 THR A N 1
ATOM 594 C CA . THR A 1 76 ? 5.843 3.210 -24.261 1.00 94.56 76 THR A CA 1
ATOM 595 C C . THR A 1 76 ? 5.471 3.164 -25.736 1.00 94.56 76 THR A C 1
ATOM 597 O O . THR A 1 76 ? 6.256 2.656 -26.530 1.00 94.56 76 THR A O 1
ATOM 600 N N . ASP A 1 77 ? 4.359 3.778 -26.140 1.00 92.75 77 ASP A N 1
ATOM 601 C CA . ASP A 1 77 ? 3.974 3.899 -27.551 1.00 92.75 77 ASP A CA 1
ATOM 602 C C . ASP A 1 77 ? 4.703 5.064 -28.238 1.00 92.75 77 ASP A C 1
ATOM 604 O O . ASP A 1 77 ? 4.891 5.077 -29.459 1.00 92.75 77 ASP A O 1
ATOM 608 N N . ARG A 1 78 ? 5.213 6.021 -27.455 1.00 93.75 78 ARG A N 1
ATOM 609 C CA . ARG A 1 78 ? 5.857 7.234 -27.956 1.00 93.75 78 ARG A CA 1
ATOM 610 C C . ARG A 1 78 ? 7.351 7.044 -28.233 1.00 93.75 78 ARG A C 1
ATOM 612 O O . ARG A 1 78 ? 8.163 6.863 -27.326 1.00 93.75 78 ARG A O 1
ATOM 619 N N . HIS A 1 79 ? 7.736 7.195 -29.501 1.00 92.62 79 HIS A N 1
ATOM 620 C CA . HIS A 1 79 ? 9.120 7.014 -29.952 1.00 92.62 79 HIS A CA 1
ATOM 621 C C . HIS A 1 79 ? 10.129 7.957 -29.268 1.00 92.62 79 HIS A C 1
ATOM 623 O O . HIS A 1 79 ? 11.243 7.532 -28.947 1.00 92.62 79 HIS A O 1
ATOM 629 N N . GLU A 1 80 ? 9.767 9.220 -29.003 1.00 94.12 80 GLU A N 1
ATOM 630 C CA . GLU A 1 80 ? 10.699 10.168 -28.375 1.00 94.12 80 GLU A CA 1
ATOM 631 C C . GLU A 1 80 ? 11.067 9.769 -26.940 1.00 94.12 80 GLU A C 1
ATOM 633 O O . GLU A 1 80 ? 12.220 9.934 -26.534 1.00 94.12 80 GLU A O 1
ATOM 638 N N . ASP A 1 81 ? 10.117 9.217 -26.179 1.00 94.62 81 ASP A N 1
ATOM 639 C CA . ASP A 1 81 ? 10.361 8.790 -24.800 1.00 94.62 81 ASP A CA 1
ATOM 640 C C . ASP A 1 81 ? 11.289 7.577 -24.749 1.00 94.62 81 ASP A C 1
ATOM 642 O O . ASP A 1 81 ? 12.259 7.583 -23.983 1.00 94.62 81 ASP A O 1
ATOM 646 N N . ARG A 1 82 ? 11.061 6.587 -25.621 1.00 94.94 82 ARG A N 1
ATOM 647 C CA . ARG A 1 82 ? 11.944 5.418 -25.748 1.00 94.94 82 ARG A CA 1
ATOM 648 C C . ARG A 1 82 ? 13.350 5.826 -26.186 1.00 94.94 82 ARG A C 1
ATOM 650 O O . ARG A 1 82 ? 14.336 5.431 -25.566 1.00 94.94 82 ARG A O 1
ATOM 657 N N . THR A 1 83 ? 13.455 6.713 -27.177 1.00 94.75 83 THR A N 1
ATOM 658 C CA . THR A 1 83 ? 14.744 7.234 -27.660 1.00 94.75 83 THR A CA 1
ATOM 659 C C . THR A 1 83 ? 15.511 7.973 -26.565 1.00 94.75 83 THR A C 1
ATOM 661 O O . THR A 1 83 ? 16.719 7.772 -26.406 1.00 94.75 83 THR A O 1
ATOM 664 N N . ARG A 1 84 ? 14.829 8.825 -25.790 1.00 95.38 84 ARG A N 1
ATOM 665 C CA . ARG A 1 84 ? 15.430 9.567 -24.674 1.00 95.38 84 ARG A CA 1
ATOM 666 C C . ARG A 1 84 ? 15.957 8.626 -23.592 1.00 95.38 84 ARG A C 1
ATOM 668 O O . ARG A 1 84 ? 17.079 8.827 -23.123 1.00 95.38 84 ARG A O 1
ATOM 675 N N . LEU A 1 85 ? 15.182 7.605 -23.223 1.00 95.81 85 LEU A N 1
ATOM 676 C CA . LEU A 1 85 ? 15.582 6.627 -22.213 1.00 95.81 85 LEU A CA 1
ATOM 677 C C . LEU A 1 85 ? 16.787 5.795 -22.678 1.00 95.81 85 LEU A C 1
ATOM 679 O O . LEU A 1 85 ? 17.787 5.733 -21.962 1.00 95.81 85 LEU A O 1
ATOM 683 N N . ALA A 1 86 ? 16.741 5.251 -23.899 1.00 95.81 86 ALA A N 1
ATOM 684 C CA . ALA A 1 86 ? 17.844 4.480 -24.479 1.00 95.81 86 ALA A CA 1
ATOM 685 C C . ALA A 1 86 ? 19.140 5.303 -24.560 1.00 95.81 86 ALA A C 1
ATOM 687 O O . ALA A 1 86 ? 20.201 4.837 -24.151 1.00 95.81 86 ALA A O 1
ATOM 688 N N . ASN A 1 87 ? 19.060 6.563 -25.008 1.00 95.69 87 ASN A N 1
ATOM 689 C CA . ASN A 1 87 ? 20.220 7.459 -25.053 1.00 95.69 87 ASN A CA 1
ATOM 690 C C . ASN A 1 87 ? 20.840 7.674 -23.668 1.00 95.69 87 ASN A C 1
ATOM 692 O O . ASN A 1 87 ? 22.061 7.651 -23.531 1.00 95.69 87 ASN A O 1
ATOM 696 N N . SER A 1 88 ? 19.999 7.890 -22.652 1.00 95.94 88 SER A N 1
ATOM 697 C CA . SER A 1 88 ? 20.455 8.106 -21.280 1.00 95.94 88 SER A CA 1
ATOM 698 C C . SER A 1 88 ? 21.076 6.857 -20.656 1.00 95.94 88 SER A C 1
ATOM 700 O O . SER A 1 88 ? 21.955 7.001 -19.806 1.00 95.94 88 SER A O 1
ATOM 702 N N . ALA A 1 89 ? 20.595 5.662 -21.004 1.00 95.44 89 ALA A N 1
ATOM 703 C CA . ALA A 1 89 ? 21.174 4.412 -20.526 1.00 95.44 89 ALA A CA 1
ATOM 704 C C . ALA A 1 89 ? 22.518 4.136 -21.209 1.00 95.44 89 ALA A C 1
ATOM 706 O O . ALA A 1 89 ? 23.499 3.888 -20.514 1.00 95.44 89 ALA A O 1
ATOM 707 N N . TYR A 1 90 ? 22.589 4.290 -22.536 1.00 94.88 90 TYR A N 1
ATOM 708 C CA . TYR A 1 90 ? 23.812 4.067 -23.312 1.00 94.88 90 TYR A CA 1
ATOM 709 C C . TYR A 1 90 ? 24.981 4.935 -22.833 1.00 94.88 90 TYR A C 1
ATOM 711 O O . TYR A 1 90 ? 26.089 4.445 -22.659 1.00 94.88 90 TYR A O 1
ATOM 719 N N . SER A 1 91 ? 24.739 6.213 -22.512 1.00 94.31 91 SER A N 1
ATOM 720 C CA . SER A 1 91 ? 25.789 7.111 -21.998 1.00 94.31 91 SER A CA 1
ATOM 721 C C . SER A 1 91 ? 26.352 6.718 -20.624 1.00 94.31 91 SER A C 1
ATOM 723 O O . SER A 1 91 ? 27.267 7.373 -20.134 1.00 94.31 91 SER A O 1
ATOM 725 N N . ARG A 1 92 ? 25.751 5.733 -19.949 1.00 93.94 92 ARG A N 1
ATOM 726 C CA . ARG A 1 92 ? 26.146 5.244 -18.619 1.00 93.94 92 ARG A CA 1
ATOM 727 C C . ARG A 1 92 ? 26.636 3.793 -18.647 1.00 93.94 92 ARG A C 1
ATOM 729 O O . ARG A 1 92 ? 26.949 3.256 -17.585 1.00 93.94 92 ARG A O 1
ATOM 736 N N . MET A 1 93 ? 26.672 3.171 -19.824 1.00 92.44 93 MET A N 1
ATOM 737 C CA . MET A 1 93 ? 27.237 1.838 -20.025 1.00 92.44 93 MET A CA 1
ATOM 738 C C . MET A 1 93 ? 28.761 1.869 -19.874 1.00 92.44 93 MET A C 1
ATOM 740 O O . MET A 1 93 ? 29.390 2.916 -20.033 1.00 92.44 93 MET A O 1
ATOM 744 N N . SER A 1 94 ? 29.353 0.726 -19.529 1.00 88.25 94 SER A N 1
ATOM 745 C CA . SER A 1 94 ? 30.809 0.566 -19.522 1.00 88.25 94 SER A CA 1
ATOM 746 C C . SER A 1 94 ? 31.356 0.532 -20.950 1.00 88.25 94 SER A C 1
ATOM 748 O O . SER A 1 94 ? 30.648 0.137 -21.874 1.00 88.25 94 SER A O 1
ATOM 750 N N . GLU A 1 95 ? 32.629 0.894 -21.128 1.00 87.12 95 GLU A N 1
ATOM 751 C CA . GLU A 1 95 ? 33.287 0.866 -22.444 1.00 87.12 95 GLU A CA 1
ATOM 752 C C . GLU A 1 95 ? 33.203 -0.527 -23.086 1.00 87.12 95 GLU A C 1
ATOM 754 O O . GLU A 1 95 ? 32.742 -0.658 -24.217 1.00 87.12 95 GLU A O 1
ATOM 759 N N . THR A 1 96 ? 33.505 -1.576 -22.314 1.00 86.75 96 THR A N 1
ATOM 760 C CA . THR A 1 96 ? 33.403 -2.982 -22.744 1.00 86.75 96 THR A CA 1
ATOM 761 C C . THR A 1 96 ? 32.013 -3.344 -23.268 1.00 86.75 96 THR A C 1
ATOM 763 O O . THR A 1 96 ? 31.881 -4.077 -24.243 1.00 86.75 96 THR A O 1
ATOM 766 N N . LEU A 1 97 ? 30.960 -2.825 -22.636 1.00 85.25 97 LEU A N 1
ATOM 767 C CA . LEU A 1 97 ? 29.588 -3.089 -23.047 1.00 85.25 97 LEU A CA 1
ATOM 768 C C . LEU A 1 97 ? 29.214 -2.286 -24.294 1.00 85.25 97 LEU A C 1
ATOM 770 O O . LEU A 1 97 ? 28.560 -2.824 -25.176 1.00 85.25 97 LEU A O 1
ATOM 774 N N . THR A 1 98 ? 29.668 -1.035 -24.412 1.00 87.94 98 THR A N 1
ATOM 775 C CA . THR A 1 98 ? 29.430 -0.223 -25.618 1.00 87.94 98 THR A CA 1
ATOM 776 C C . THR A 1 98 ? 30.173 -0.729 -26.857 1.00 87.94 98 THR A C 1
ATOM 778 O O . THR A 1 98 ? 29.749 -0.444 -27.973 1.00 87.94 98 THR A O 1
ATOM 781 N N . GLU A 1 99 ? 31.262 -1.485 -26.683 1.00 87.62 99 GLU A N 1
ATOM 782 C CA . GLU A 1 99 ? 31.961 -2.174 -27.778 1.00 87.62 99 GLU A CA 1
ATOM 783 C C . GLU A 1 99 ? 31.198 -3.412 -28.269 1.00 87.62 99 GLU A C 1
ATOM 785 O O . GLU A 1 99 ? 31.217 -3.715 -29.461 1.00 87.62 99 GLU A O 1
ATOM 790 N N . ALA A 1 100 ? 30.528 -4.123 -27.359 1.00 87.06 100 ALA A N 1
ATOM 791 C CA . ALA A 1 100 ? 29.810 -5.364 -27.651 1.00 87.06 100 ALA A CA 1
ATOM 792 C C . ALA A 1 100 ? 28.317 -5.164 -27.965 1.00 87.06 100 ALA A C 1
ATOM 794 O O . ALA A 1 100 ? 27.687 -6.060 -28.522 1.00 87.06 100 ALA A O 1
ATOM 795 N N . TYR A 1 101 ? 27.742 -4.027 -27.576 1.00 91.31 101 TYR A N 1
ATOM 796 C CA . TYR A 1 101 ? 26.318 -3.743 -27.685 1.00 91.31 101 TYR A CA 1
ATOM 797 C C . TYR A 1 101 ? 26.108 -2.295 -28.113 1.00 91.31 101 TYR A C 1
ATOM 799 O O . TYR A 1 101 ? 26.304 -1.351 -27.344 1.00 91.31 101 TYR A O 1
ATOM 807 N N . SER A 1 102 ? 25.725 -2.126 -29.372 1.00 92.94 102 SER A N 1
ATOM 808 C CA . SER A 1 102 ? 25.553 -0.824 -29.995 1.00 92.94 102 SER A CA 1
ATOM 809 C C . SER A 1 102 ? 24.321 -0.092 -29.471 1.00 92.94 102 SER A C 1
ATOM 811 O O . SER A 1 102 ? 23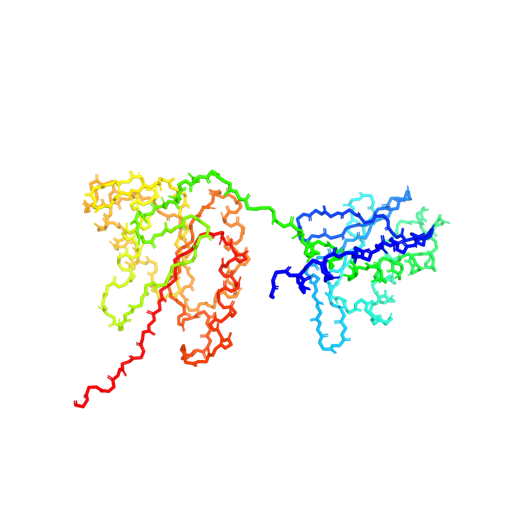.364 -0.646 -28.919 1.00 92.94 102 SER A O 1
ATOM 813 N N . LYS A 1 103 ? 24.320 1.216 -29.701 1.00 93.75 103 LYS A N 1
ATOM 814 C CA . LYS A 1 103 ? 23.203 2.085 -29.345 1.00 93.75 103 LYS A CA 1
ATOM 815 C C . LYS A 1 103 ? 21.928 1.724 -30.111 1.00 93.75 103 LYS A C 1
ATOM 817 O O . LYS A 1 103 ? 20.827 1.851 -29.575 1.00 93.75 103 LYS A O 1
ATOM 822 N N . GLU A 1 104 ? 22.071 1.319 -31.365 1.00 92.94 104 GLU A N 1
ATOM 823 C CA . GLU A 1 104 ? 20.989 0.883 -32.239 1.00 92.94 104 GLU A CA 1
ATOM 824 C C . GLU A 1 104 ? 20.387 -0.442 -31.759 1.00 92.94 104 GLU A C 1
ATOM 826 O O . GLU A 1 104 ? 19.162 -0.565 -31.740 1.00 92.94 104 GLU A O 1
ATOM 831 N N . GLU A 1 105 ? 21.213 -1.385 -31.297 1.00 93.56 105 GLU A N 1
ATOM 832 C CA . GLU A 1 105 ? 20.745 -2.638 -30.690 1.00 93.56 105 GLU A CA 1
ATOM 833 C C . GLU A 1 105 ? 19.966 -2.375 -29.400 1.00 93.56 105 GLU A C 1
ATOM 835 O O . GLU A 1 105 ? 18.827 -2.826 -29.284 1.00 93.56 105 GLU A O 1
ATOM 840 N N . LEU A 1 106 ? 20.491 -1.533 -28.498 1.00 94.38 106 LEU A N 1
ATOM 841 C CA . LEU A 1 106 ? 19.775 -1.131 -27.281 1.00 94.38 106 LEU A CA 1
ATOM 842 C C . LEU A 1 106 ? 18.398 -0.528 -27.585 1.00 94.38 106 LEU A C 1
ATOM 844 O O . LEU A 1 106 ? 17.420 -0.809 -26.893 1.00 94.38 106 LEU A O 1
ATOM 848 N N . ARG A 1 107 ? 18.315 0.334 -28.603 1.00 94.69 107 ARG A N 1
ATOM 849 C CA . ARG A 1 107 ? 17.044 0.941 -29.023 1.00 94.69 107 ARG A CA 1
ATOM 850 C C . ARG A 1 107 ? 16.089 -0.095 -29.603 1.00 94.69 107 ARG A C 1
ATOM 852 O O . ARG A 1 107 ? 14.916 -0.074 -29.253 1.00 94.69 107 ARG A O 1
ATOM 859 N N . SER A 1 108 ? 16.592 -0.977 -30.463 1.00 94.00 108 SER A N 1
ATOM 860 C CA . SER A 1 108 ? 15.812 -2.048 -31.084 1.00 94.00 108 SER A CA 1
ATOM 861 C C . SER A 1 108 ? 15.217 -2.982 -30.033 1.00 94.00 108 SER A C 1
ATOM 863 O O . SER A 1 108 ? 14.026 -3.287 -30.075 1.00 94.00 108 SER A O 1
ATOM 865 N N . ASP A 1 109 ? 16.006 -3.384 -29.037 1.00 94.81 109 ASP A N 1
ATOM 866 C CA . ASP A 1 109 ? 15.517 -4.257 -27.975 1.00 94.81 109 ASP A CA 1
ATOM 867 C C . ASP A 1 109 ? 14.573 -3.512 -27.022 1.00 94.81 109 ASP A C 1
ATOM 869 O O . ASP A 1 109 ? 13.521 -4.044 -26.677 1.00 94.81 109 ASP A O 1
ATOM 873 N N . LEU A 1 110 ? 14.833 -2.242 -26.691 1.00 95.44 110 LEU A N 1
ATOM 874 C CA . LEU A 1 110 ? 13.857 -1.439 -25.946 1.00 95.44 110 LEU A CA 1
ATOM 875 C C . LEU A 1 110 ? 12.524 -1.297 -26.707 1.00 95.44 110 LEU A C 1
ATOM 877 O O . LEU A 1 110 ? 11.458 -1.370 -26.096 1.00 95.44 110 LEU A O 1
ATOM 881 N N . ASP A 1 111 ? 12.559 -1.125 -28.030 1.00 95.00 111 ASP A N 1
ATOM 882 C CA . ASP A 1 111 ? 11.358 -1.069 -28.868 1.00 95.00 111 ASP A CA 1
ATOM 883 C C . ASP A 1 111 ? 10.591 -2.400 -28.829 1.00 95.00 111 ASP A C 1
ATOM 885 O O . ASP A 1 111 ? 9.374 -2.390 -28.634 1.00 95.00 111 ASP A O 1
ATOM 889 N N . LYS A 1 112 ? 11.280 -3.546 -28.938 1.00 94.25 112 LYS A N 1
ATOM 890 C CA . LYS A 1 112 ? 10.659 -4.878 -28.793 1.00 94.25 112 LYS A CA 1
ATOM 891 C C . LYS A 1 112 ? 10.038 -5.063 -27.410 1.00 94.25 112 LYS A C 1
ATOM 893 O O . LYS A 1 112 ? 8.911 -5.545 -27.310 1.00 94.25 112 LYS A O 1
ATOM 898 N N . PHE A 1 113 ? 10.755 -4.657 -26.360 1.00 95.06 113 PHE A N 1
ATOM 899 C CA . PHE A 1 113 ? 10.283 -4.712 -24.980 1.00 95.06 113 PHE A CA 1
ATOM 900 C C . PHE A 1 113 ? 8.996 -3.909 -24.795 1.00 95.06 113 PHE A C 1
ATOM 902 O O . PHE A 1 113 ? 8.028 -4.423 -24.242 1.00 95.06 113 PHE A O 1
ATOM 909 N N . CYS A 1 114 ? 8.966 -2.668 -25.279 1.00 94.94 114 CYS A N 1
ATOM 910 C CA . CYS A 1 114 ? 7.799 -1.800 -25.174 1.00 94.94 114 CYS A CA 1
ATOM 911 C C . CYS A 1 114 ? 6.625 -2.272 -26.044 1.00 94.94 114 CYS A C 1
ATOM 913 O O . CYS A 1 114 ? 5.483 -2.140 -25.614 1.00 94.94 114 CYS A O 1
ATOM 915 N N . LEU A 1 115 ? 6.887 -2.838 -27.228 1.00 93.25 115 LEU A N 1
ATOM 916 C CA . LEU A 1 115 ? 5.849 -3.270 -28.170 1.00 93.25 115 LEU A CA 1
ATOM 917 C C . LEU A 1 115 ? 4.961 -4.386 -27.602 1.00 93.25 115 LEU A C 1
ATOM 919 O O . LEU A 1 115 ? 3.744 -4.323 -27.742 1.00 93.25 115 LEU A O 1
ATOM 923 N N . GLY A 1 116 ? 5.552 -5.402 -26.969 1.00 90.12 116 GLY A N 1
ATOM 924 C CA . GLY A 1 116 ? 4.802 -6.519 -26.379 1.00 90.12 116 GLY A CA 1
ATOM 925 C C . GLY A 1 116 ? 4.326 -6.271 -24.944 1.00 90.12 116 GLY A C 1
ATOM 926 O O . GLY A 1 116 ? 3.665 -7.136 -24.370 1.00 90.12 116 GLY A O 1
ATOM 927 N N . LEU A 1 117 ? 4.660 -5.117 -24.353 1.00 92.25 117 LEU A N 1
ATOM 928 C CA . LEU A 1 117 ? 4.479 -4.872 -22.923 1.00 92.25 117 LEU A CA 1
ATOM 929 C C . LEU A 1 117 ? 3.006 -4.923 -22.510 1.00 92.25 117 LEU A C 1
ATOM 931 O O . LEU A 1 117 ? 2.664 -5.559 -21.517 1.00 92.25 117 LEU A O 1
ATOM 935 N N . TRP A 1 118 ? 2.138 -4.253 -23.269 1.00 92.50 118 TRP A N 1
A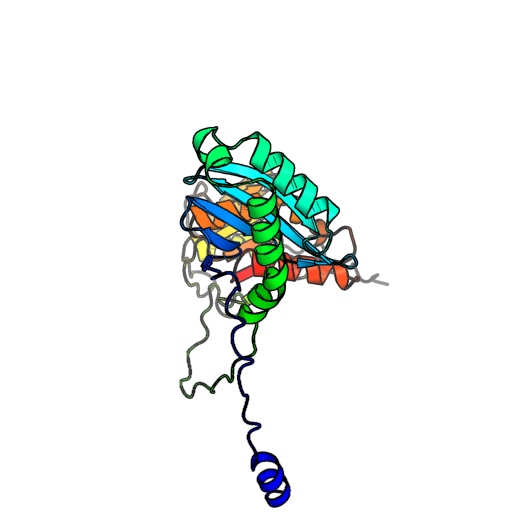TOM 936 C CA . TRP A 1 118 ? 0.718 -4.161 -22.936 1.00 92.50 118 TRP A CA 1
ATOM 937 C C . TRP A 1 118 ? -0.015 -5.484 -23.137 1.00 92.50 118 TRP A C 1
ATOM 939 O O . TRP A 1 118 ? -0.768 -5.896 -22.262 1.00 92.50 118 TRP A O 1
ATOM 949 N N . ASP A 1 119 ? 0.252 -6.188 -24.236 1.00 90.62 119 ASP A N 1
ATOM 950 C CA . ASP A 1 119 ? -0.346 -7.501 -24.488 1.00 90.62 119 ASP A CA 1
ATOM 951 C C . ASP A 1 119 ? 0.096 -8.523 -23.432 1.00 90.62 119 ASP A C 1
ATOM 953 O O . ASP A 1 119 ? -0.721 -9.308 -22.946 1.00 90.62 119 ASP A O 1
ATOM 957 N N . ASN A 1 120 ? 1.369 -8.486 -23.015 1.00 90.62 120 ASN A N 1
ATOM 958 C CA . ASN A 1 120 ? 1.845 -9.320 -21.914 1.00 90.62 120 ASN A CA 1
ATOM 959 C C . ASN A 1 120 ? 1.161 -8.949 -20.592 1.00 90.62 120 ASN A C 1
ATOM 961 O O . ASN A 1 120 ? 0.682 -9.831 -19.884 1.00 90.62 120 ASN A O 1
ATOM 965 N N . HIS A 1 121 ? 1.032 -7.655 -20.299 1.00 89.62 121 HIS A N 1
ATOM 966 C CA . HIS A 1 121 ? 0.329 -7.177 -19.113 1.00 89.62 121 HIS A CA 1
ATOM 967 C C . HIS A 1 121 ? -1.142 -7.628 -19.089 1.00 89.62 121 HIS A C 1
ATOM 969 O O . HIS A 1 121 ? -1.620 -8.122 -18.071 1.00 89.62 121 HIS A O 1
ATOM 975 N N . LEU A 1 122 ? -1.851 -7.534 -20.219 1.00 88.94 122 LEU A N 1
ATOM 976 C CA . LEU A 1 122 ? -3.234 -8.000 -20.345 1.00 88.94 122 LEU A CA 1
ATOM 977 C C . LEU A 1 122 ? -3.370 -9.517 -20.205 1.00 88.94 122 LEU A C 1
ATOM 979 O O . LEU A 1 122 ? -4.403 -9.981 -19.724 1.00 88.94 122 LEU A O 1
ATOM 983 N N . SER A 1 123 ? -2.346 -10.288 -20.586 1.00 86.44 123 SER A N 1
ATOM 984 C CA . SER A 1 123 ? -2.386 -11.752 -20.495 1.00 86.44 123 SER A CA 1
ATOM 985 C C . SER A 1 123 ? -2.623 -12.258 -19.066 1.00 86.44 123 SER A C 1
ATOM 987 O O . SER A 1 123 ? -3.243 -13.302 -18.887 1.00 86.44 123 SER A O 1
ATOM 989 N N . TYR A 1 124 ? -2.218 -11.481 -18.054 1.00 79.00 124 TYR A N 1
ATOM 990 C CA . TYR A 1 124 ? -2.448 -11.788 -16.641 1.00 79.00 124 TYR A CA 1
ATOM 991 C C . TYR A 1 124 ? -3.918 -11.655 -16.216 1.00 79.00 124 TYR A C 1
ATOM 993 O O . TYR A 1 124 ? -4.355 -12.269 -15.248 1.00 79.00 124 TYR A O 1
ATOM 1001 N N . TYR A 1 125 ? -4.689 -10.849 -16.942 1.00 80.44 125 TYR A N 1
ATOM 1002 C CA . TYR A 1 125 ? -6.103 -10.601 -16.669 1.00 80.44 125 TYR A CA 1
ATOM 1003 C C . TYR A 1 125 ? -7.012 -11.359 -17.635 1.00 80.44 125 TYR A C 1
ATOM 1005 O O . TYR A 1 125 ? -8.196 -11.031 -17.755 1.00 80.44 125 TYR A O 1
ATOM 1013 N N . MET A 1 126 ? -6.466 -12.351 -18.347 1.00 84.25 126 MET A N 1
ATOM 1014 C CA . MET A 1 126 ? -7.265 -13.183 -19.229 1.00 84.25 126 MET A CA 1
ATOM 1015 C C . MET A 1 126 ? -8.335 -13.907 -18.413 1.00 84.25 126 MET A C 1
ATOM 1017 O O . MET A 1 126 ? -8.015 -14.537 -17.406 1.00 84.25 126 MET A O 1
ATOM 1021 N N . PRO A 1 127 ? -9.610 -13.821 -18.824 1.00 85.88 127 PRO A N 1
ATOM 1022 C CA . PRO A 1 127 ? -10.669 -14.543 -18.148 1.00 85.88 127 PRO A CA 1
ATOM 1023 C C . PRO A 1 127 ? -10.396 -16.046 -18.174 1.00 85.88 127 PRO A C 1
ATOM 1025 O O . PRO A 1 127 ? -10.069 -16.605 -19.222 1.00 85.88 127 PRO A O 1
ATOM 1028 N N . GLU A 1 128 ? -10.595 -16.697 -17.035 1.00 88.50 128 GLU A N 1
ATOM 1029 C CA . GLU A 1 128 ? -10.511 -18.148 -16.912 1.00 88.50 128 GLU A CA 1
ATOM 1030 C C . GLU A 1 128 ? -11.908 -18.744 -16.723 1.00 88.50 128 GLU A C 1
ATOM 1032 O O . GLU A 1 128 ? -12.790 -18.145 -16.100 1.00 88.50 128 GLU A O 1
ATOM 1037 N N . LEU A 1 129 ? -12.112 -19.952 -17.255 1.00 88.06 129 LEU A N 1
ATOM 1038 C CA . LEU A 1 129 ? -13.304 -20.736 -16.956 1.00 88.06 129 LEU A CA 1
ATOM 1039 C C . LEU A 1 129 ? -13.203 -21.253 -15.519 1.00 88.06 129 LEU A C 1
ATOM 1041 O O . LEU A 1 129 ? -12.514 -22.231 -15.238 1.00 88.06 129 LEU A O 1
ATOM 1045 N N . MET A 1 130 ? -13.901 -20.581 -14.611 1.00 89.62 130 MET A 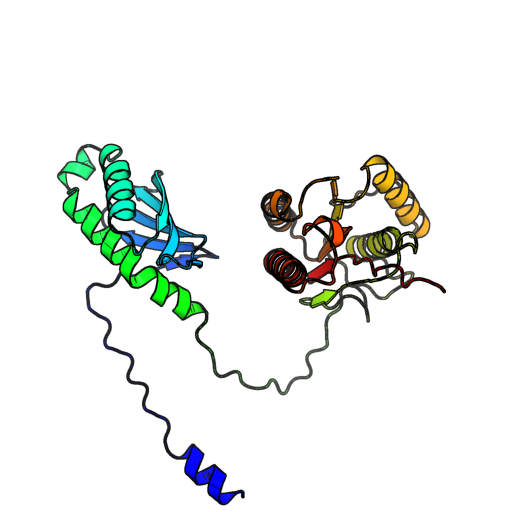N 1
ATOM 1046 C CA . MET A 1 130 ? -13.970 -20.969 -13.208 1.00 89.62 130 MET A CA 1
ATOM 1047 C C . MET A 1 130 ? -15.010 -22.078 -13.016 1.00 89.62 130 MET A C 1
ATOM 1049 O O . MET A 1 130 ? -16.178 -21.913 -13.371 1.00 89.62 130 MET A O 1
ATOM 1053 N N . GLN A 1 131 ? -14.592 -23.211 -12.449 1.00 88.25 131 GLN A N 1
ATOM 1054 C CA . GLN A 1 131 ? -15.514 -24.259 -12.011 1.00 88.25 131 GLN A CA 1
ATOM 1055 C C . GLN A 1 131 ? -16.129 -23.870 -10.664 1.00 88.25 131 GLN A C 1
ATOM 1057 O O . GLN A 1 131 ? -15.467 -23.257 -9.827 1.00 88.25 131 GLN A O 1
ATOM 1062 N N . GLY A 1 132 ? -17.403 -24.212 -10.465 1.00 83.88 132 GLY A N 1
ATOM 1063 C CA . GLY A 1 132 ? -18.031 -24.076 -9.155 1.00 83.88 132 GLY A CA 1
ATOM 1064 C C . GLY A 1 132 ? -17.378 -25.020 -8.148 1.00 83.88 132 GLY A C 1
ATOM 1065 O O . GLY A 1 132 ? -17.029 -26.145 -8.498 1.00 83.88 132 GLY A O 1
ATOM 1066 N N . ASP A 1 133 ? -17.229 -24.552 -6.915 1.00 82.25 133 ASP A N 1
ATOM 1067 C CA . ASP A 1 133 ? -16.817 -25.376 -5.781 1.00 82.25 133 ASP A CA 1
ATOM 1068 C C . ASP A 1 133 ? -18.066 -26.034 -5.172 1.00 82.25 133 ASP A C 1
ATOM 1070 O O . ASP A 1 133 ? -19.045 -25.346 -4.871 1.00 82.25 133 ASP A O 1
ATOM 1074 N N . ASP A 1 134 ? -18.063 -27.363 -5.048 1.00 83.25 134 ASP A N 1
ATOM 1075 C CA . ASP A 1 134 ? -19.133 -28.131 -4.402 1.00 83.25 134 ASP A CA 1
ATOM 1076 C C . ASP A 1 134 ? -18.911 -28.289 -2.888 1.00 83.25 134 ASP A C 1
ATOM 1078 O O . ASP A 1 134 ? -19.770 -28.826 -2.183 1.00 83.25 134 ASP A O 1
ATOM 1082 N N . THR A 1 135 ? -17.794 -27.771 -2.368 1.00 81.12 135 THR A N 1
ATOM 1083 C CA . THR A 1 135 ? -17.508 -27.712 -0.939 1.00 81.12 135 THR A CA 1
ATOM 1084 C C . THR A 1 135 ? -18.002 -26.397 -0.332 1.00 81.12 135 THR A C 1
ATOM 1086 O O . THR A 1 135 ? -17.667 -25.297 -0.773 1.00 81.12 135 THR A O 1
ATOM 1089 N N . GLU A 1 136 ? -18.805 -26.487 0.734 1.00 76.25 136 GLU A N 1
ATOM 1090 C CA . GLU A 1 136 ? -19.148 -25.320 1.552 1.00 76.25 136 GLU A CA 1
ATOM 1091 C C . GLU A 1 136 ? -17.921 -24.894 2.372 1.00 76.25 136 GLU A C 1
ATOM 1093 O O . GLU A 1 136 ? -17.741 -25.285 3.528 1.00 76.25 136 GLU A O 1
ATOM 1098 N N . SER A 1 137 ? -17.049 -24.085 1.773 1.00 75.94 137 SER A N 1
ATOM 1099 C CA . SER A 1 137 ? -15.981 -23.416 2.512 1.00 75.94 137 SER A CA 1
ATOM 1100 C C . SER A 1 137 ? -16.587 -22.340 3.428 1.00 75.94 137 SER A C 1
ATOM 1102 O O . SER A 1 137 ? -17.283 -21.441 2.943 1.00 75.94 137 SER A O 1
ATOM 1104 N N . PRO A 1 138 ? -16.365 -22.391 4.756 1.00 82.50 138 PRO A N 1
ATOM 1105 C CA . PRO A 1 138 ? -16.958 -21.425 5.670 1.00 82.50 138 PRO A CA 1
ATOM 1106 C C . PRO A 1 138 ? -16.372 -20.028 5.447 1.00 82.50 138 PRO A C 1
ATOM 1108 O O . PRO A 1 138 ? -15.168 -19.856 5.263 1.00 82.50 138 PRO A O 1
ATOM 1111 N N . LEU A 1 139 ? -17.223 -19.005 5.529 1.00 87.44 139 LEU A N 1
ATOM 1112 C CA . LEU A 1 139 ? -16.775 -17.615 5.491 1.00 87.44 139 LEU A CA 1
ATOM 1113 C C . LEU A 1 139 ? -15.873 -17.311 6.697 1.00 87.44 139 LEU A C 1
ATOM 1115 O O . LEU A 1 139 ? -16.264 -17.505 7.852 1.00 87.44 139 LEU A O 1
ATOM 1119 N N . HIS A 1 140 ? -14.683 -16.778 6.429 1.00 92.94 140 HIS A N 1
ATOM 1120 C CA . HIS A 1 140 ? -13.747 -16.352 7.462 1.00 92.94 140 HIS A CA 1
ATOM 1121 C C . HIS A 1 140 ? -13.938 -14.871 7.795 1.00 92.94 140 HIS A C 1
ATOM 1123 O O . HIS A 1 140 ? -13.976 -14.018 6.913 1.00 92.94 140 HIS A O 1
ATOM 1129 N N . PHE A 1 141 ? -14.045 -14.553 9.086 1.00 96.62 141 PHE A N 1
ATOM 1130 C CA . PHE A 1 141 ? -14.204 -13.186 9.582 1.00 96.62 141 PHE A CA 1
ATOM 1131 C C . PHE A 1 141 ? -13.075 -12.831 10.550 1.00 96.62 141 PHE A C 1
ATOM 1133 O O . PHE A 1 141 ? -12.743 -13.624 11.433 1.00 96.62 141 PHE A O 1
ATOM 1140 N N . PHE A 1 142 ? -12.546 -11.609 10.456 1.00 97.31 142 PHE A N 1
ATOM 1141 C CA . PHE A 1 142 ? -11.724 -11.030 11.527 1.00 97.31 142 PHE A CA 1
ATOM 1142 C C . PHE A 1 142 ? -12.579 -10.568 12.703 1.00 97.31 142 PHE A C 1
ATOM 1144 O O . PHE A 1 142 ? -12.167 -10.685 13.854 1.00 97.31 142 PHE A O 1
ATOM 1151 N N . LEU A 1 143 ? -13.784 -10.086 12.409 1.00 97.06 143 LEU A N 1
ATOM 1152 C CA . LEU A 1 143 ? -14.815 -9.731 13.374 1.00 97.06 143 LEU A CA 1
ATOM 1153 C C . LEU A 1 143 ? -16.130 -10.283 12.838 1.00 97.06 143 LEU A C 1
ATOM 1155 O O . LEU A 1 143 ? -16.613 -9.809 11.806 1.00 97.06 143 LEU A O 1
ATOM 1159 N N . LYS A 1 144 ? -16.674 -11.309 13.492 1.00 95.81 144 LYS A N 1
ATOM 1160 C CA . LYS A 1 144 ? -17.857 -12.022 12.998 1.00 95.81 144 LYS A CA 1
ATOM 1161 C C . LYS A 1 144 ? -19.012 -11.059 12.709 1.00 95.81 144 LYS A C 1
ATOM 1163 O O . LYS A 1 144 ? -19.239 -10.137 13.485 1.00 95.81 144 LYS A O 1
ATOM 1168 N N . ASP A 1 145 ? -19.679 -11.272 11.575 1.00 92.31 145 ASP A N 1
ATOM 1169 C CA . ASP A 1 145 ? -20.808 -10.491 11.039 1.00 92.31 145 ASP A CA 1
ATOM 1170 C C . ASP A 1 145 ? -20.485 -9.056 10.578 1.00 92.31 145 ASP A C 1
ATOM 1172 O O . ASP A 1 145 ? -21.342 -8.394 9.995 1.00 92.31 145 ASP A O 1
ATOM 1176 N N . TYR A 1 146 ? -19.253 -8.574 10.781 1.00 94.75 146 TYR A N 1
ATOM 1177 C CA . TYR A 1 146 ? -18.887 -7.185 10.477 1.00 94.75 146 TYR A CA 1
ATOM 1178 C C . TYR A 1 146 ? -17.683 -7.040 9.551 1.00 94.75 146 TYR A C 1
ATOM 1180 O O . TYR A 1 146 ? -17.667 -6.113 8.752 1.00 94.75 146 TYR A O 1
ATOM 1188 N N . VAL A 1 147 ? -16.663 -7.895 9.675 1.00 96.12 147 VAL A N 1
ATOM 1189 C CA . VAL A 1 147 ? -15.399 -7.769 8.931 1.00 96.12 147 VAL A CA 1
ATOM 1190 C C . VAL A 1 147 ? -15.024 -9.125 8.349 1.00 96.12 147 VAL A C 1
ATOM 1192 O O . VAL A 1 147 ? -14.406 -9.952 9.026 1.00 96.12 147 VAL A O 1
ATOM 1195 N N . LEU A 1 148 ? -15.425 -9.343 7.098 1.00 95.31 148 LEU A N 1
ATOM 1196 C CA . LEU A 1 148 ? -15.080 -10.525 6.311 1.00 95.31 148 LEU A CA 1
ATOM 1197 C C . LEU A 1 148 ? -13.606 -10.467 5.881 1.00 95.31 148 LEU A C 1
ATOM 1199 O O . LEU A 1 148 ? -13.111 -9.416 5.469 1.00 95.31 148 LEU A O 1
ATOM 1203 N N . GLU A 1 149 ? -12.905 -11.593 5.958 1.00 94.88 149 GLU A N 1
ATOM 1204 C CA . GLU A 1 149 ? -11.567 -11.726 5.390 1.00 94.88 149 GLU A CA 1
ATOM 1205 C C . GLU A 1 149 ? -11.632 -11.633 3.858 1.00 94.88 149 GLU A C 1
ATOM 1207 O O . GLU A 1 149 ? -12.434 -12.297 3.210 1.00 94.88 149 GLU A O 1
ATOM 1212 N N . GLY A 1 150 ? -10.800 -10.770 3.273 1.00 93.06 150 GLY A N 1
ATOM 1213 C CA . GLY A 1 150 ? -10.827 -10.452 1.843 1.00 93.06 150 GLY A CA 1
ATOM 1214 C C . GLY A 1 150 ? -11.882 -9.416 1.445 1.00 93.06 150 GLY A C 1
ATOM 1215 O O . GLY A 1 150 ? -12.004 -9.107 0.263 1.00 93.06 150 GLY A O 1
ATOM 1216 N N . GLY A 1 151 ? -12.640 -8.882 2.410 1.00 93.06 151 GLY A N 1
ATOM 1217 C CA . GLY A 1 151 ? -13.704 -7.911 2.176 1.00 93.06 151 GLY A CA 1
ATOM 1218 C C . GLY A 1 151 ? -13.388 -6.495 2.663 1.00 93.06 151 GLY A C 1
ATOM 1219 O O . GLY A 1 151 ? -12.603 -6.266 3.589 1.00 93.06 151 GLY A O 1
ATOM 1220 N N . GLY A 1 152 ? -14.075 -5.526 2.059 1.00 94.19 152 GLY A N 1
ATOM 1221 C CA . GLY A 1 152 ? -14.123 -4.140 2.514 1.00 94.19 152 GLY A CA 1
ATOM 1222 C C . GLY A 1 152 ? -15.361 -3.857 3.361 1.00 94.19 152 GLY A C 1
ATOM 1223 O O . GLY A 1 152 ? -16.462 -4.278 3.019 1.00 94.19 152 GLY A O 1
ATOM 1224 N N . THR A 1 153 ? -15.205 -3.124 4.464 1.00 94.62 153 THR A N 1
ATOM 1225 C CA . THR A 1 153 ? -16.314 -2.709 5.341 1.00 94.62 153 THR A CA 1
ATOM 1226 C C . THR A 1 153 ? -16.355 -1.191 5.480 1.00 94.62 153 THR A C 1
ATOM 1228 O O . THR A 1 153 ? -15.348 -0.561 5.808 1.00 94.62 153 THR A O 1
ATOM 1231 N N . ILE A 1 154 ? -17.533 -0.584 5.300 1.00 92.62 154 ILE A N 1
ATOM 1232 C CA . ILE A 1 154 ? -17.727 0.867 5.447 1.00 92.62 154 ILE A CA 1
ATOM 1233 C C . ILE A 1 154 ? -18.751 1.160 6.551 1.00 92.62 154 ILE A C 1
ATOM 1235 O O . ILE A 1 154 ? -19.953 1.192 6.290 1.00 92.62 154 ILE A O 1
ATOM 1239 N N . PRO A 1 155 ? -18.312 1.425 7.794 1.00 91.25 155 PRO A N 1
ATOM 1240 C CA . PRO A 1 155 ? -19.189 1.972 8.818 1.00 91.25 155 PRO A CA 1
ATOM 1241 C C . PRO A 1 155 ? -19.519 3.438 8.509 1.00 91.25 155 PRO A C 1
ATOM 1243 O O . PRO A 1 155 ? -18.624 4.288 8.417 1.00 91.25 155 PRO A O 1
ATOM 1246 N N . PHE A 1 156 ? -20.809 3.758 8.405 1.00 88.31 156 PHE A N 1
ATOM 1247 C CA . PHE A 1 156 ? -21.299 5.102 8.101 1.00 88.31 156 PHE A CA 1
ATOM 1248 C C . PHE A 1 156 ? -22.254 5.618 9.182 1.00 88.31 156 PHE A C 1
ATOM 1250 O O . PHE A 1 156 ? -23.025 4.874 9.775 1.00 88.31 156 PHE A O 1
ATOM 1257 N N . ALA A 1 157 ? -22.157 6.915 9.474 1.00 86.12 157 ALA A N 1
ATOM 1258 C CA . ALA A 1 157 ? -23.022 7.636 10.410 1.00 86.12 157 ALA A CA 1
ATOM 1259 C C . ALA A 1 157 ? -22.749 9.147 10.305 1.00 86.12 157 ALA A C 1
ATOM 1261 O O . ALA A 1 157 ? -21.661 9.537 9.850 1.00 86.12 157 ALA A O 1
ATOM 1262 N N . PRO A 1 158 ? -23.628 10.013 10.838 1.00 83.56 158 PRO A N 1
ATOM 1263 C CA . PRO A 1 158 ? -23.333 11.435 10.986 1.00 83.56 158 PRO A CA 1
ATOM 1264 C C . PRO A 1 158 ? -22.048 11.717 11.802 1.00 83.56 158 PRO A C 1
ATOM 1266 O O . PRO A 1 158 ? -21.552 10.859 12.554 1.00 83.56 158 PRO A O 1
ATOM 1269 N N . PRO A 1 159 ? -21.458 12.923 11.685 1.00 83.19 159 PRO A N 1
ATOM 1270 C CA . PRO A 1 159 ? -20.349 13.353 12.537 1.00 83.19 159 PRO A CA 1
ATOM 1271 C C . PRO A 1 159 ? -20.682 13.252 14.036 1.00 83.19 159 PRO A C 1
ATOM 1273 O O . PRO A 1 159 ? -21.808 13.504 14.451 1.00 83.19 159 PRO A O 1
ATOM 1276 N N . GLY A 1 160 ? -19.695 12.887 14.861 1.00 83.44 160 GLY A N 1
ATOM 1277 C CA . GLY A 1 160 ? -19.850 12.824 16.324 1.00 83.44 160 GLY A CA 1
ATOM 1278 C C . GLY A 1 160 ? -20.503 11.552 16.884 1.00 83.44 160 GLY A C 1
ATOM 1279 O O . GLY A 1 160 ? -20.554 11.396 18.096 1.00 83.44 160 GLY A O 1
ATOM 1280 N N . ARG A 1 161 ? -20.926 10.598 16.045 1.00 88.69 161 ARG A N 1
ATOM 1281 C CA . ARG A 1 161 ? -21.630 9.365 16.467 1.00 88.69 161 ARG A CA 1
ATOM 1282 C C . ARG A 1 161 ? -20.725 8.190 16.881 1.00 88.69 161 ARG A C 1
ATOM 1284 O O . ARG A 1 161 ? -21.136 7.043 16.830 1.00 88.69 161 ARG A O 1
ATOM 1291 N N . GLY A 1 162 ? -19.467 8.444 17.248 1.00 88.94 162 GLY A N 1
ATOM 1292 C CA . GLY A 1 162 ? -18.583 7.402 17.799 1.00 88.94 162 GLY A CA 1
ATOM 1293 C C . GLY A 1 162 ? -17.891 6.457 16.799 1.00 88.94 162 GLY A C 1
ATOM 1294 O O . GLY A 1 162 ? -17.144 5.593 17.244 1.00 88.94 162 GLY A O 1
ATOM 1295 N N . LYS A 1 163 ? -18.026 6.647 15.476 1.00 91.50 163 LYS A N 1
ATOM 1296 C CA . LYS A 1 163 ? -17.376 5.811 14.433 1.00 91.50 163 LYS A CA 1
ATOM 1297 C C . LYS A 1 163 ? -15.883 5.541 14.660 1.00 91.50 163 LYS A C 1
ATOM 1299 O O . LYS A 1 163 ? -15.449 4.397 14.709 1.00 91.50 163 LYS A O 1
ATOM 1304 N N . SER A 1 164 ? -15.095 6.601 14.856 1.00 91.44 164 SER A N 1
ATOM 1305 C CA . SER A 1 164 ? -13.653 6.466 15.093 1.00 91.44 164 SER A CA 1
ATOM 1306 C C . SER A 1 164 ? -13.347 5.676 16.374 1.00 91.44 164 SER A C 1
ATOM 1308 O O . SER A 1 164 ? -12.297 5.055 16.476 1.00 91.44 164 SER A O 1
ATOM 1310 N N . LEU A 1 165 ? -14.236 5.726 17.377 1.00 93.50 165 LEU A N 1
ATOM 1311 C CA . LEU A 1 165 ? -14.064 4.975 18.622 1.00 93.50 165 LEU A CA 1
ATOM 1312 C C . LEU A 1 165 ? -14.385 3.493 18.414 1.00 93.50 165 LEU A C 1
ATOM 1314 O O . LEU A 1 165 ? -13.584 2.664 18.829 1.00 93.50 165 LEU A O 1
ATOM 1318 N N . ILE A 1 166 ? -15.503 3.166 17.756 1.00 94.69 166 ILE A N 1
ATOM 1319 C CA . ILE A 1 166 ? -15.870 1.766 17.507 1.00 94.69 166 ILE A CA 1
ATOM 1320 C C . ILE A 1 166 ? -14.876 1.083 16.562 1.00 94.69 166 ILE A C 1
ATOM 1322 O O . ILE A 1 166 ? -14.459 -0.032 16.841 1.00 94.69 166 ILE A O 1
ATOM 1326 N N . ALA A 1 167 ? -14.380 1.771 15.530 1.00 95.62 167 ALA A N 1
ATOM 1327 C CA . ALA A 1 167 ? -13.349 1.214 14.655 1.00 95.62 167 ALA A CA 1
ATOM 1328 C C . ALA A 1 167 ? -12.020 0.970 15.382 1.00 95.62 167 ALA A C 1
ATOM 1330 O O . ALA A 1 167 ? -11.371 -0.045 15.150 1.00 95.62 167 ALA A O 1
ATOM 1331 N N . LEU A 1 168 ? -11.621 1.862 16.297 1.00 96.81 168 LEU A N 1
ATOM 1332 C CA . LEU A 1 168 ? -10.452 1.621 17.146 1.00 96.81 168 LEU A CA 1
ATOM 1333 C C . LEU A 1 168 ? -10.682 0.424 18.078 1.00 96.81 168 LEU A C 1
ATOM 1335 O O . LEU A 1 168 ? -9.778 -0.379 18.278 1.00 96.81 168 LEU A O 1
ATOM 1339 N N . PHE A 1 169 ? -11.888 0.293 18.627 1.00 97.38 169 PHE A N 1
ATOM 1340 C CA . PHE A 1 169 ? -12.268 -0.817 19.493 1.00 97.38 169 PHE A CA 1
ATOM 1341 C C . PHE A 1 169 ? -12.225 -2.158 18.747 1.00 97.38 169 PHE A C 1
ATOM 1343 O O . PHE A 1 169 ? -11.592 -3.102 19.220 1.00 97.38 169 PHE A O 1
ATOM 1350 N N . TRP A 1 170 ? -12.798 -2.222 17.545 1.00 97.94 170 TRP A N 1
ATOM 1351 C CA . TRP A 1 170 ? -12.690 -3.378 16.656 1.00 97.94 170 TRP A CA 1
ATOM 1352 C C . TRP A 1 170 ? -11.234 -3.688 16.314 1.00 97.94 170 TRP A C 1
ATOM 1354 O O . TRP A 1 170 ? -10.794 -4.816 16.506 1.00 97.94 170 TRP A O 1
ATOM 1364 N N . GLY A 1 171 ? -10.458 -2.680 15.908 1.00 97.94 171 GLY A N 1
ATOM 1365 C CA . GLY A 1 171 ? -9.046 -2.849 15.571 1.00 97.94 171 GLY A CA 1
ATOM 1366 C C . GLY A 1 171 ? -8.213 -3.422 16.716 1.00 97.94 171 GLY A C 1
ATOM 1367 O O . GLY A 1 171 ? -7.438 -4.346 16.495 1.00 97.94 171 GLY A O 1
ATOM 1368 N N . VAL A 1 172 ? -8.394 -2.932 17.946 1.00 98.38 172 VAL A N 1
ATOM 1369 C CA . VAL A 1 172 ? -7.686 -3.476 19.117 1.00 98.38 172 VAL A CA 1
ATOM 1370 C C . VAL A 1 172 ? -8.170 -4.885 19.455 1.00 98.38 172 VAL A C 1
ATOM 1372 O O . VAL A 1 172 ? -7.343 -5.736 19.770 1.00 98.38 172 VAL A O 1
ATOM 1375 N N . SER A 1 173 ? -9.476 -5.153 19.364 1.00 98.38 173 SER A N 1
ATOM 1376 C CA . SER A 1 173 ? -10.032 -6.487 19.638 1.00 98.38 173 SER A CA 1
ATOM 1377 C C . SER A 1 173 ? -9.452 -7.530 18.678 1.00 98.38 173 SER A C 1
ATOM 1379 O O . SER A 1 173 ? -8.992 -8.577 19.123 1.00 98.38 173 SER A O 1
ATOM 1381 N N . ILE A 1 174 ? -9.371 -7.204 17.384 1.00 98.44 174 ILE A N 1
ATOM 1382 C CA . ILE A 1 174 ? -8.779 -8.056 16.343 1.00 98.44 174 ILE A CA 1
ATOM 1383 C C . ILE A 1 174 ? -7.261 -8.193 16.538 1.00 98.44 174 ILE A C 1
ATOM 1385 O O . ILE A 1 174 ? -6.740 -9.303 16.532 1.00 98.44 174 ILE A O 1
ATOM 1389 N N . ASP A 1 175 ? -6.533 -7.096 16.769 1.00 98.62 175 ASP A N 1
ATOM 1390 C CA . ASP A 1 175 ? -5.068 -7.132 16.923 1.00 98.62 175 ASP A CA 1
ATOM 1391 C C . ASP A 1 175 ? -4.616 -7.893 18.180 1.00 98.62 175 ASP A C 1
ATOM 1393 O O . ASP A 1 175 ? -3.575 -8.560 18.190 1.00 98.62 175 ASP A O 1
ATOM 1397 N N . ALA A 1 176 ? -5.404 -7.808 19.252 1.00 98.00 176 ALA A N 1
ATOM 1398 C CA . ALA A 1 176 ? -5.149 -8.501 20.509 1.00 98.00 176 ALA A CA 1
ATOM 1399 C C . ALA A 1 176 ? -5.799 -9.892 20.599 1.00 98.00 176 ALA A C 1
ATOM 1401 O O . ALA A 1 176 ? -5.466 -10.623 21.527 1.00 98.00 176 ALA A O 1
ATOM 1402 N N . GLY A 1 177 ? -6.692 -10.261 19.674 1.00 97.88 177 GLY A N 1
ATOM 1403 C CA . GLY A 1 177 ? -7.426 -11.531 19.721 1.00 97.88 177 GLY A CA 1
ATOM 1404 C C . GLY A 1 177 ? -8.443 -11.617 20.866 1.00 97.88 177 GLY A C 1
ATOM 1405 O O . GLY A 1 177 ? -8.691 -12.697 21.395 1.00 97.88 177 GLY A O 1
ATOM 1406 N N . ILE A 1 178 ? -9.012 -10.486 21.292 1.00 97.12 178 ILE A N 1
ATOM 1407 C CA . ILE A 1 178 ? -9.920 -10.426 22.443 1.00 97.12 178 ILE A CA 1
ATOM 1408 C C . ILE A 1 178 ? -11.372 -10.569 21.993 1.00 97.12 178 ILE A C 1
ATOM 1410 O O . ILE A 1 178 ? -11.923 -9.666 21.365 1.00 97.12 178 ILE A O 1
ATOM 1414 N N . SER A 1 179 ? -12.003 -11.678 22.391 1.00 96.94 179 SER A N 1
ATOM 1415 C CA . SER A 1 179 ? -13.393 -11.994 22.034 1.00 96.94 179 SER A CA 1
ATOM 1416 C C . SER A 1 179 ? -14.443 -11.601 23.088 1.00 96.94 179 SER A C 1
ATOM 1418 O O . SER A 1 179 ? -15.534 -12.161 23.120 1.00 96.94 179 SER A O 1
ATOM 1420 N N . THR A 1 180 ? -14.136 -10.650 23.978 1.00 93.94 180 THR A N 1
ATOM 1421 C CA . THR A 1 180 ? -15.030 -10.265 25.093 1.00 93.94 180 THR A CA 1
ATOM 1422 C C . THR A 1 180 ? -16.391 -9.743 24.625 1.00 93.94 180 THR A C 1
ATOM 1424 O O . THR A 1 180 ? -17.402 -10.015 25.262 1.00 93.94 180 THR A O 1
ATOM 1427 N N . PHE A 1 181 ? -16.416 -8.979 23.528 1.00 94.12 181 PHE A N 1
ATOM 1428 C CA . PHE A 1 181 ? -17.635 -8.348 23.000 1.00 94.12 181 PHE A CA 1
ATOM 1429 C C . PHE A 1 181 ? -18.077 -8.924 21.651 1.00 94.12 181 PHE A C 1
ATOM 1431 O O . PHE A 1 181 ? -19.259 -8.880 21.326 1.00 94.12 181 PHE A O 1
ATOM 1438 N N . TRP A 1 182 ? -17.137 -9.462 20.873 1.00 95.31 182 TRP A N 1
ATOM 1439 C CA . TRP A 1 182 ? -17.376 -10.024 19.546 1.00 95.31 182 TRP A CA 1
ATOM 1440 C C . TRP A 1 182 ? -16.507 -11.250 19.345 1.00 95.31 182 TRP A C 1
ATOM 1442 O O . TRP A 1 182 ? -15.394 -11.291 19.852 1.00 95.31 182 TRP A O 1
ATOM 1452 N N . GLN A 1 183 ? -16.960 -12.208 18.543 1.00 97.00 183 GLN A N 1
ATOM 1453 C CA . GLN A 1 183 ? -16.082 -13.278 18.085 1.00 97.00 183 GLN A CA 1
ATOM 1454 C C . GLN A 1 183 ? -15.053 -12.698 17.102 1.00 97.00 183 GLN A C 1
ATOM 1456 O O . GLN A 1 183 ? -15.435 -12.146 16.065 1.00 97.00 183 GLN A O 1
ATOM 1461 N N . VAL A 1 184 ? -13.764 -12.821 17.433 1.00 97.38 184 VAL A N 1
ATOM 1462 C CA . VAL A 1 184 ? -12.661 -12.321 16.599 1.00 97.38 184 VAL A CA 1
ATOM 1463 C C . VAL A 1 184 ? -11.684 -13.419 16.204 1.00 97.38 184 VAL A C 1
ATOM 1465 O O . VAL A 1 184 ? -11.365 -14.300 17.000 1.00 97.38 184 VAL A O 1
ATOM 1468 N N . SER A 1 185 ? -11.149 -13.295 14.994 1.00 97.31 185 SER A N 1
ATOM 1469 C CA . SER A 1 185 ? -9.938 -13.992 14.562 1.00 97.31 185 SER A CA 1
ATOM 1470 C C . SER A 1 185 ? -8.773 -13.013 14.641 1.00 97.31 185 SER A C 1
ATOM 1472 O O . SER A 1 185 ? -8.840 -11.920 14.075 1.00 97.31 185 SER A O 1
ATOM 1474 N N . GLN A 1 186 ? -7.714 -13.378 15.367 1.00 97.69 186 GLN A N 1
ATOM 1475 C CA . GLN A 1 186 ? -6.602 -12.463 15.607 1.00 97.69 186 GLN A CA 1
ATOM 1476 C C . GLN A 1 186 ? -5.840 -12.155 14.314 1.00 97.69 186 GLN A C 1
ATOM 1478 O O . GLN A 1 186 ? -5.442 -13.062 13.585 1.00 97.69 186 GLN A O 1
ATOM 1483 N N . ALA A 1 187 ? -5.569 -10.874 14.065 1.00 97.75 187 ALA A N 1
ATOM 1484 C CA . ALA A 1 187 ? -4.839 -10.437 12.882 1.00 97.75 187 ALA A CA 1
ATOM 1485 C C . ALA A 1 187 ? -4.087 -9.127 13.135 1.00 97.75 187 ALA A C 1
ATOM 1487 O O . ALA A 1 187 ? -4.548 -8.287 13.898 1.00 97.75 187 ALA A O 1
ATOM 1488 N N . LYS A 1 188 ? -2.938 -8.916 12.482 1.00 98.25 188 LYS A N 1
ATOM 1489 C CA . LYS A 1 188 ? -2.192 -7.651 12.606 1.00 98.25 188 LYS A CA 1
ATOM 1490 C C . LYS A 1 188 ? -2.955 -6.509 11.940 1.00 98.25 188 LYS A C 1
ATOM 1492 O O . LYS A 1 188 ? -3.253 -6.589 10.744 1.00 98.25 188 LYS A O 1
ATOM 1497 N N . VAL A 1 189 ? -3.210 -5.444 12.700 1.00 98.50 189 VAL A N 1
ATOM 1498 C CA . VAL A 1 189 ? -4.002 -4.286 12.253 1.00 98.50 189 VAL A CA 1
ATOM 1499 C C . VAL A 1 189 ? -3.128 -3.046 12.070 1.00 98.50 189 VAL A C 1
ATOM 1501 O O . VAL A 1 189 ? -2.341 -2.703 12.949 1.00 98.50 189 VAL A O 1
ATOM 1504 N N . LEU A 1 190 ? -3.314 -2.331 10.956 1.00 98.56 190 LEU A N 1
ATOM 1505 C CA . LEU A 1 190 ? -2.796 -0.975 10.745 1.00 98.56 190 LEU A CA 1
ATOM 1506 C C . LEU A 1 190 ? -3.933 0.043 10.861 1.00 98.56 190 LEU A C 1
ATOM 1508 O O . LEU A 1 190 ? -4.872 0.016 10.071 1.00 98.56 190 LEU A O 1
ATOM 1512 N N . PHE A 1 191 ? -3.815 0.988 11.793 1.00 97.94 191 PHE A N 1
ATOM 1513 C CA . PHE A 1 191 ? -4.747 2.107 11.925 1.00 97.94 191 PHE A CA 1
ATOM 1514 C C . PHE A 1 191 ? -4.194 3.368 11.241 1.00 97.94 191 PHE A C 1
ATOM 1516 O O . PHE A 1 191 ? -3.190 3.936 11.669 1.00 97.94 191 PHE A O 1
ATOM 1523 N N . VAL A 1 192 ? -4.853 3.843 10.190 1.00 96.56 192 VAL A N 1
ATOM 1524 C CA . VAL A 1 192 ? -4.500 5.056 9.446 1.00 96.56 192 VAL A CA 1
ATOM 1525 C C . VAL A 1 192 ? -5.396 6.203 9.905 1.00 96.56 192 VAL A C 1
ATOM 1527 O O . VAL A 1 192 ? -6.584 6.260 9.594 1.00 96.56 192 VAL A O 1
ATOM 1530 N N . ASN A 1 193 ? -4.817 7.133 10.659 1.00 94.38 193 ASN A N 1
ATOM 1531 C CA . ASN A 1 193 ? -5.500 8.303 11.198 1.00 94.38 193 ASN A CA 1
ATOM 1532 C C . ASN A 1 193 ? -5.163 9.555 10.376 1.00 94.38 193 ASN A C 1
ATOM 1534 O O . ASN A 1 193 ? -4.060 10.104 10.489 1.00 94.38 193 ASN A O 1
ATOM 1538 N N . LEU A 1 194 ? -6.137 10.030 9.598 1.00 91.88 194 LEU A N 1
ATOM 1539 C CA . LEU A 1 194 ? -6.056 11.254 8.791 1.00 91.88 194 LEU A CA 1
ATOM 1540 C C . LEU A 1 194 ? -6.835 12.428 9.408 1.00 91.88 194 LEU A C 1
ATOM 1542 O O . LEU A 1 194 ? -6.625 13.586 9.037 1.00 91.88 194 LEU A O 1
ATOM 1546 N N . GLU A 1 195 ? -7.725 12.165 10.366 1.00 86.25 195 GLU A N 1
ATOM 1547 C CA . GLU A 1 195 ? -8.654 13.173 10.888 1.00 86.25 195 GLU A CA 1
ATOM 1548 C C . GLU A 1 195 ? -8.155 13.855 12.175 1.00 86.25 195 GLU A C 1
ATOM 1550 O O . GLU A 1 195 ? -8.333 15.066 12.368 1.00 86.25 195 GLU A O 1
ATOM 1555 N N . ARG A 1 196 ? -7.518 13.104 13.083 1.00 88.75 196 ARG A N 1
ATOM 1556 C CA . ARG A 1 196 ? -7.300 13.534 14.477 1.00 88.75 196 ARG A CA 1
ATOM 1557 C C . ARG A 1 196 ? -5.829 13.700 14.827 1.00 88.75 196 ARG A C 1
ATOM 1559 O O . ARG A 1 196 ? -4.938 13.189 14.161 1.00 88.75 196 ARG A O 1
ATOM 1566 N N . SER A 1 197 ? -5.556 14.414 15.920 1.00 93.00 197 SER A N 1
ATOM 1567 C CA . SER A 1 197 ? -4.200 14.481 16.471 1.00 93.00 197 SER A CA 1
ATOM 1568 C C . SER A 1 197 ? -3.788 13.142 17.087 1.00 93.00 197 SER A C 1
ATOM 1570 O O . SER A 1 197 ? -4.606 12.457 17.709 1.00 93.00 197 SER A O 1
ATOM 1572 N N . GLY A 1 198 ? -2.498 12.809 16.990 1.00 94.31 198 GLY A N 1
ATOM 1573 C CA . GLY A 1 198 ? -1.951 11.591 17.593 1.00 94.31 198 GLY A CA 1
ATOM 1574 C C . GLY A 1 198 ? -2.175 11.521 19.107 1.00 94.31 198 GLY A C 1
ATOM 1575 O O . GLY A 1 198 ? -2.479 10.456 19.632 1.00 94.31 198 GLY A O 1
ATOM 1576 N N . GLN A 1 199 ? -2.143 12.659 19.812 1.00 95.44 199 GLN A N 1
ATOM 1577 C CA . GLN A 1 199 ? -2.429 12.710 21.252 1.00 95.44 199 GLN A CA 1
ATOM 1578 C C . GLN A 1 199 ? -3.876 12.308 21.581 1.00 95.44 199 GLN A C 1
ATOM 1580 O O . GLN A 1 199 ? -4.121 11.591 22.552 1.00 95.44 199 GLN A O 1
ATOM 1585 N N . SER A 1 200 ? -4.841 12.742 20.762 1.00 94.50 200 SER A N 1
ATOM 1586 C CA . SER A 1 200 ? -6.249 12.364 20.927 1.00 94.50 200 SER A CA 1
ATOM 1587 C C . SER A 1 200 ? -6.442 10.863 20.714 1.00 94.50 200 SER A C 1
ATOM 1589 O O . SER A 1 200 ? -7.099 10.206 21.525 1.00 94.50 200 SER A O 1
ATOM 1591 N N . LEU A 1 201 ? -5.812 10.308 19.673 1.00 95.44 201 LEU A N 1
ATOM 1592 C CA . LEU A 1 201 ? -5.855 8.878 19.380 1.00 95.44 201 LEU A CA 1
ATOM 1593 C C . LEU A 1 201 ? -5.174 8.050 20.477 1.00 95.44 201 LEU A C 1
ATOM 1595 O O . LEU A 1 201 ? -5.771 7.100 20.969 1.00 95.44 201 LEU A O 1
ATOM 1599 N N . LYS A 1 202 ? -3.991 8.463 20.947 1.00 97.06 202 LYS A N 1
ATOM 1600 C CA . LYS A 1 202 ? -3.256 7.809 22.043 1.00 97.06 202 LYS A CA 1
ATOM 1601 C C . LYS A 1 202 ? -4.091 7.713 23.322 1.00 97.06 202 LYS A C 1
ATOM 1603 O O . LYS A 1 202 ? -4.134 6.660 23.953 1.00 97.06 202 LYS A O 1
ATOM 1608 N N . ARG A 1 203 ? -4.802 8.787 23.691 1.00 97.06 203 ARG A N 1
ATOM 1609 C CA . ARG A 1 203 ? -5.713 8.780 24.850 1.00 97.06 203 ARG A CA 1
ATOM 1610 C C . ARG A 1 203 ? -6.857 7.778 24.674 1.00 97.06 203 ARG A C 1
ATOM 1612 O O . ARG A 1 203 ? -7.207 7.089 25.628 1.00 97.06 203 ARG A O 1
ATOM 1619 N N . ARG A 1 204 ? -7.444 7.706 23.474 1.00 97.06 204 ARG A N 1
ATOM 1620 C CA . ARG A 1 204 ? -8.532 6.767 23.159 1.00 97.06 204 ARG A CA 1
ATOM 1621 C C . ARG A 1 204 ? -8.047 5.324 23.144 1.00 97.06 204 ARG A C 1
ATOM 1623 O O . ARG A 1 204 ? -8.716 4.486 23.729 1.00 97.06 204 ARG A O 1
ATOM 1630 N N . LEU A 1 205 ? -6.875 5.062 22.568 1.00 98.06 205 LEU A N 1
ATOM 1631 C CA . LEU A 1 205 ? -6.246 3.743 22.580 1.00 98.06 205 LEU A CA 1
ATOM 1632 C C . LEU A 1 205 ? -6.055 3.250 24.016 1.00 98.06 205 LEU A C 1
ATOM 1634 O O . LEU A 1 205 ? -6.500 2.159 24.345 1.00 98.06 205 LEU A O 1
ATOM 1638 N N . GLY A 1 206 ? -5.517 4.089 24.907 1.00 98.12 206 GLY A N 1
ATOM 1639 C CA . GLY A 1 206 ? -5.382 3.719 26.318 1.00 98.12 206 GLY A CA 1
ATOM 1640 C C . GLY A 1 206 ? -6.718 3.474 27.030 1.00 98.12 206 GLY A C 1
ATOM 1641 O O . GLY A 1 206 ? -6.793 2.632 27.920 1.00 98.12 206 GLY A O 1
ATOM 1642 N N . ALA A 1 207 ? -7.789 4.177 26.647 1.00 98.00 207 ALA A N 1
ATOM 1643 C CA . ALA A 1 207 ? -9.129 3.921 27.176 1.00 98.00 207 ALA A CA 1
ATOM 1644 C C . ALA A 1 207 ? -9.721 2.598 26.661 1.00 98.00 207 ALA A C 1
ATOM 1646 O O . ALA A 1 207 ? -10.256 1.836 27.460 1.00 98.00 207 ALA A O 1
ATOM 1647 N N . VAL A 1 208 ? -9.577 2.309 25.365 1.00 97.94 208 VAL A N 1
ATOM 1648 C CA . VAL A 1 208 ? -10.004 1.045 24.743 1.00 97.94 208 VAL A CA 1
ATOM 1649 C C . VAL A 1 208 ? -9.241 -0.136 25.338 1.00 97.94 208 VAL A C 1
ATOM 1651 O O . VAL A 1 208 ? -9.863 -1.111 25.743 1.00 97.94 208 VAL A O 1
ATOM 1654 N N . ASN A 1 209 ? -7.917 -0.024 25.480 1.00 98.44 209 ASN A N 1
ATOM 1655 C CA . ASN A 1 209 ? -7.096 -1.054 26.114 1.00 98.44 209 ASN A CA 1
ATOM 1656 C C . ASN A 1 209 ? -7.587 -1.355 27.536 1.00 98.44 209 ASN A C 1
ATOM 1658 O O . ASN A 1 209 ? -7.805 -2.514 27.864 1.00 98.44 209 ASN A O 1
ATOM 1662 N N . ARG A 1 210 ? -7.850 -0.322 28.353 1.00 98.00 210 ARG A N 1
ATOM 1663 C CA . ARG A 1 210 ? -8.409 -0.507 29.705 1.00 98.00 210 ARG A CA 1
ATOM 1664 C C . ARG A 1 210 ? -9.756 -1.214 29.697 1.00 98.00 210 ARG A C 1
ATOM 1666 O O . ARG A 1 210 ? -9.963 -2.109 30.505 1.00 98.00 210 ARG A O 1
ATOM 1673 N N . LEU A 1 211 ? -10.655 -0.808 28.802 1.00 97.12 211 LEU A N 1
ATOM 1674 C CA . LEU A 1 211 ? -11.977 -1.422 28.675 1.00 97.12 211 LEU A CA 1
ATOM 1675 C C . LEU A 1 211 ? -11.878 -2.912 28.317 1.00 97.12 211 LEU A C 1
ATOM 1677 O O . LEU A 1 211 ? -12.664 -3.714 28.805 1.00 97.12 211 LEU A O 1
ATOM 1681 N N . LEU A 1 212 ? -10.890 -3.274 27.500 1.00 97.00 212 LEU A N 1
ATOM 1682 C CA . LEU A 1 212 ? -10.592 -4.648 27.103 1.00 97.00 212 LEU A CA 1
ATOM 1683 C C . LEU A 1 212 ? -9.769 -5.439 28.135 1.00 97.00 212 LEU A C 1
ATOM 1685 O O . LEU A 1 212 ? -9.432 -6.590 27.873 1.00 97.00 212 LEU A O 1
ATOM 1689 N N . GLY A 1 213 ? -9.419 -4.847 29.283 1.00 97.19 213 GLY A N 1
ATOM 1690 C CA . GLY A 1 213 ? -8.574 -5.490 30.297 1.00 97.19 213 GLY A CA 1
ATOM 1691 C C . GLY A 1 213 ? -7.094 -5.622 29.905 1.00 97.19 213 GLY A C 1
ATOM 1692 O O . GLY A 1 213 ? -6.370 -6.413 30.500 1.00 97.19 213 GLY A O 1
ATOM 1693 N N . LEU A 1 214 ? -6.633 -4.863 28.908 1.00 97.88 214 LEU A N 1
ATOM 1694 C CA . LEU A 1 214 ? -5.249 -4.841 28.427 1.00 97.88 214 LEU A CA 1
ATOM 1695 C C . LEU A 1 214 ? -4.427 -3.744 29.122 1.00 97.88 214 LEU A C 1
ATOM 1697 O O . LEU A 1 214 ? -4.975 -2.783 29.671 1.00 97.88 214 LEU A O 1
ATOM 1701 N N . ASP A 1 215 ? -3.095 -3.829 29.016 1.00 98.19 215 ASP A N 1
ATOM 1702 C CA . ASP A 1 215 ? -2.205 -2.731 29.414 1.00 98.19 215 ASP A CA 1
ATOM 1703 C C . ASP A 1 215 ? -2.607 -1.437 28.668 1.00 98.19 215 ASP A C 1
ATOM 1705 O O . ASP A 1 215 ? -2.574 -1.408 27.430 1.00 98.19 215 ASP A O 1
ATOM 1709 N N . PRO A 1 216 ? -2.939 -0.334 29.375 1.00 97.88 216 PRO A N 1
ATOM 1710 C CA . PRO A 1 216 ? -3.241 0.956 28.755 1.00 97.88 216 PRO A CA 1
ATOM 1711 C C . PRO A 1 216 ? -2.170 1.446 27.766 1.00 97.88 216 PRO A C 1
ATOM 1713 O O . PRO A 1 216 ? -2.481 2.244 26.881 1.00 97.88 216 PRO A O 1
ATOM 1716 N N . LYS A 1 217 ? -0.915 1.006 27.913 1.00 98.00 217 LYS A N 1
ATOM 1717 C CA . LYS A 1 217 ? 0.219 1.372 27.053 1.00 98.00 217 LYS A CA 1
ATOM 1718 C C . LYS A 1 217 ? 0.446 0.419 25.877 1.00 98.00 217 LYS A C 1
ATOM 1720 O O . LYS A 1 217 ? 1.319 0.717 25.060 1.00 98.00 217 LYS A O 1
ATOM 1725 N N . ARG A 1 218 ? -0.316 -0.677 25.753 1.00 97.81 218 ARG A N 1
ATOM 1726 C CA . ARG A 1 218 ? -0.197 -1.619 24.631 1.00 97.81 218 ARG A CA 1
ATOM 1727 C C . ARG A 1 218 ? -0.283 -0.858 23.296 1.00 97.81 218 ARG A C 1
ATOM 1729 O O . ARG A 1 218 ? -1.269 -0.147 23.071 1.00 97.81 218 ARG A O 1
ATOM 1736 N N . PRO A 1 219 ? 0.718 -0.991 22.410 1.00 97.75 219 PRO A N 1
ATOM 1737 C CA . PRO A 1 219 ? 0.726 -0.276 21.143 1.00 97.75 219 PRO A CA 1
ATOM 1738 C C . PRO A 1 219 ? -0.274 -0.882 20.154 1.00 97.75 219 PRO A C 1
ATOM 1740 O O . PRO A 1 219 ? -0.629 -2.053 20.249 1.00 97.75 219 PRO A O 1
ATOM 1743 N N . LEU A 1 220 ? -0.680 -0.078 19.175 1.00 98.38 220 LEU A N 1
ATOM 1744 C CA . LEU A 1 220 ? -1.354 -0.504 17.950 1.00 98.38 220 LEU A CA 1
ATOM 1745 C C . LEU A 1 220 ? -0.585 0.124 16.788 1.00 98.38 220 LEU A C 1
ATOM 1747 O O . LEU A 1 220 ? -0.272 1.320 16.852 1.00 98.38 220 LEU A O 1
ATOM 1751 N N . LEU A 1 221 ? -0.266 -0.644 15.744 1.00 98.50 221 LEU A N 1
ATOM 1752 C CA . LEU A 1 221 ? 0.446 -0.101 14.588 1.00 98.50 221 LEU A CA 1
ATOM 1753 C C . LEU A 1 221 ? -0.413 0.997 13.953 1.00 98.50 221 LEU A C 1
ATOM 1755 O O . LEU A 1 221 ? -1.531 0.752 13.508 1.00 98.50 221 LEU A O 1
ATOM 1759 N N . THR A 1 222 ? 0.093 2.228 13.969 1.00 98.06 222 THR A N 1
ATOM 1760 C CA . THR A 1 222 ? -0.703 3.411 13.643 1.00 98.06 222 THR A CA 1
ATOM 1761 C C . THR A 1 222 ? 0.095 4.379 12.785 1.00 98.06 222 THR A C 1
ATOM 1763 O O . THR A 1 222 ? 1.176 4.814 13.186 1.00 98.06 222 THR A O 1
ATOM 1766 N N . LEU A 1 223 ? -0.478 4.800 11.660 1.00 97.00 223 LEU A N 1
ATOM 1767 C CA . LEU A 1 223 ? -0.004 5.950 10.902 1.00 97.00 223 LEU A CA 1
ATOM 1768 C C . LEU A 1 223 ? -0.804 7.192 11.309 1.00 97.00 223 LEU A C 1
ATOM 1770 O O . LEU A 1 223 ? -2.005 7.276 11.066 1.00 97.00 223 LEU A O 1
ATOM 1774 N N . ASN A 1 224 ? -0.136 8.174 11.914 1.00 95.56 224 ASN A N 1
ATOM 1775 C CA . ASN A 1 224 ? -0.731 9.478 12.207 1.00 95.56 224 ASN A CA 1
ATOM 1776 C C . ASN A 1 224 ? -0.333 10.473 11.116 1.00 95.56 224 ASN A C 1
ATOM 1778 O O . ASN A 1 224 ? 0.778 10.995 11.137 1.00 95.56 224 ASN A O 1
ATOM 1782 N N . ALA A 1 225 ? -1.246 10.754 10.192 1.00 93.00 225 ALA A N 1
ATOM 1783 C CA . ALA A 1 225 ? -1.001 11.618 9.040 1.00 93.00 225 ALA A CA 1
ATOM 1784 C C . ALA A 1 225 ? -2.126 12.650 8.881 1.00 93.00 225 ALA A C 1
ATOM 1786 O O . ALA A 1 225 ? -2.702 12.829 7.810 1.00 93.00 225 ALA A O 1
ATOM 1787 N N . ARG A 1 226 ? -2.461 13.330 9.985 1.00 90.50 226 ARG A N 1
ATOM 1788 C CA . ARG A 1 226 ? -3.541 14.319 10.015 1.00 90.50 226 ARG A CA 1
ATOM 1789 C C . ARG A 1 226 ? -3.372 15.360 8.907 1.00 90.50 226 ARG A C 1
ATOM 1791 O O . ARG A 1 226 ? -2.337 16.018 8.837 1.00 90.50 226 ARG A O 1
ATOM 1798 N N . GLY A 1 227 ? -4.420 15.547 8.107 1.00 84.25 227 GLY A N 1
ATOM 1799 C CA . GLY A 1 227 ? -4.446 16.538 7.028 1.00 84.25 227 GLY A CA 1
ATOM 1800 C C . GLY A 1 227 ? -3.712 16.124 5.749 1.00 84.25 227 GLY A C 1
ATOM 1801 O O . GLY A 1 227 ? -3.605 16.944 4.844 1.00 84.25 227 GLY A O 1
ATOM 1802 N N . LYS A 1 228 ? -3.213 14.885 5.662 1.00 87.88 228 LYS A N 1
ATOM 1803 C CA . LYS A 1 228 ? -2.720 14.294 4.411 1.00 87.88 228 LYS A CA 1
ATOM 1804 C C . LYS A 1 228 ? -3.854 13.597 3.665 1.00 87.88 228 LYS A C 1
ATOM 1806 O O . LYS A 1 228 ? -4.802 13.125 4.296 1.00 87.88 228 LYS A O 1
ATOM 1811 N N . SER A 1 229 ? -3.742 13.534 2.340 1.00 85.31 229 SER A N 1
ATOM 1812 C CA . SER A 1 229 ? -4.634 12.705 1.528 1.00 85.31 229 SER A CA 1
ATOM 1813 C C . SER A 1 229 ? -4.286 11.223 1.704 1.00 85.31 229 SER A C 1
ATOM 1815 O O . SER A 1 229 ? -3.182 10.886 2.143 1.00 85.31 229 SER A O 1
ATOM 1817 N N . LEU A 1 230 ? -5.211 10.324 1.345 1.00 85.50 230 LEU A N 1
ATOM 1818 C CA . LEU A 1 230 ? -4.909 8.889 1.319 1.00 85.50 230 LEU A CA 1
ATOM 1819 C C . LEU A 1 230 ? -3.795 8.593 0.311 1.00 85.50 230 LEU A C 1
ATOM 1821 O O . LEU A 1 230 ? -2.862 7.872 0.645 1.00 85.50 230 LEU A O 1
ATOM 1825 N N . HIS A 1 231 ? -3.859 9.202 -0.876 1.00 84.69 231 HIS A N 1
ATOM 1826 C CA . HIS A 1 231 ? -2.866 9.034 -1.937 1.00 84.69 231 HIS A CA 1
ATOM 1827 C C . HIS A 1 231 ? -1.434 9.304 -1.446 1.00 84.69 231 HIS A C 1
ATOM 1829 O O . HIS A 1 231 ? -0.544 8.485 -1.670 1.00 84.69 231 HIS A O 1
ATOM 1835 N N . ASP A 1 232 ? -1.224 10.387 -0.689 1.00 87.56 232 ASP A N 1
ATOM 1836 C CA . ASP A 1 232 ? 0.099 10.744 -0.150 1.00 87.56 232 ASP A CA 1
ATOM 1837 C C . ASP A 1 232 ? 0.657 9.694 0.818 1.00 87.56 232 ASP A C 1
ATOM 1839 O O . ASP A 1 232 ? 1.872 9.573 0.986 1.00 87.56 232 ASP A O 1
ATOM 1843 N N . VAL A 1 233 ? -0.225 8.953 1.494 1.00 91.50 233 VAL A N 1
ATOM 1844 C CA . VAL A 1 233 ? 0.165 7.971 2.508 1.00 91.50 233 VAL A CA 1
ATOM 1845 C C . VAL A 1 233 ? 0.147 6.530 2.003 1.00 91.50 233 VAL A C 1
ATOM 1847 O O . VAL A 1 233 ? 0.677 5.654 2.685 1.00 91.50 233 VAL A O 1
ATOM 1850 N N . LEU A 1 234 ? -0.391 6.258 0.809 1.00 90.75 234 LEU A N 1
ATOM 1851 C CA . LEU A 1 234 ? -0.415 4.908 0.237 1.00 90.75 234 LEU A CA 1
ATOM 1852 C C . LEU A 1 234 ? 0.976 4.255 0.187 1.00 90.75 234 LEU A C 1
ATOM 1854 O O . LEU A 1 234 ? 1.081 3.114 0.646 1.00 90.75 234 LEU A O 1
ATOM 1858 N N . PRO A 1 235 ? 2.058 4.924 -0.270 1.00 91.38 235 PRO A N 1
ATOM 1859 C CA . PRO A 1 235 ? 3.370 4.281 -0.355 1.00 91.38 235 PRO A CA 1
ATOM 1860 C C . PRO A 1 235 ? 3.900 3.825 1.010 1.00 91.38 235 PRO A C 1
ATOM 1862 O O . PRO A 1 235 ? 4.428 2.718 1.144 1.00 91.38 235 PRO A O 1
ATOM 1865 N N . ILE A 1 236 ? 3.724 4.650 2.051 1.00 94.38 236 ILE A N 1
ATOM 1866 C CA . ILE A 1 236 ? 4.176 4.299 3.401 1.00 94.38 236 ILE A CA 1
ATOM 1867 C C . ILE A 1 236 ? 3.286 3.224 4.032 1.00 94.38 236 ILE A C 1
ATOM 1869 O O . ILE A 1 236 ? 3.805 2.345 4.721 1.00 94.38 236 ILE A O 1
ATOM 1873 N N . CYS A 1 237 ? 1.979 3.226 3.752 1.00 95.69 237 CYS A N 1
ATOM 1874 C CA . CYS A 1 237 ? 1.075 2.160 4.177 1.00 95.69 237 CYS A CA 1
ATOM 1875 C C . CYS A 1 237 ? 1.445 0.821 3.524 1.00 95.69 237 CYS A C 1
ATOM 1877 O O . CYS A 1 237 ? 1.601 -0.160 4.247 1.00 95.69 237 CYS A O 1
ATOM 1879 N N . LYS A 1 238 ? 1.673 0.780 2.200 1.00 94.44 238 LYS A N 1
ATOM 1880 C CA . LYS A 1 238 ? 2.117 -0.432 1.481 1.00 94.44 238 LYS A CA 1
ATOM 1881 C C . LYS A 1 238 ? 3.392 -1.002 2.106 1.00 94.44 238 LYS A C 1
ATOM 1883 O O . LYS A 1 238 ? 3.460 -2.189 2.426 1.00 94.44 238 LYS A O 1
ATOM 1888 N N . LYS A 1 239 ? 4.376 -0.135 2.374 1.00 93.88 239 LYS A N 1
ATOM 1889 C CA . LYS A 1 239 ? 5.616 -0.523 3.059 1.00 93.88 239 LYS A CA 1
ATOM 1890 C C . LYS A 1 239 ? 5.344 -1.083 4.458 1.00 93.88 239 LYS A C 1
ATOM 1892 O O . LYS A 1 239 ? 5.843 -2.153 4.788 1.00 93.88 239 LYS A O 1
ATOM 1897 N N . ALA A 1 240 ? 4.537 -0.398 5.270 1.00 95.56 240 ALA A N 1
ATOM 1898 C CA . ALA A 1 240 ? 4.210 -0.839 6.624 1.00 95.56 240 ALA A CA 1
ATOM 1899 C C . ALA A 1 240 ? 3.482 -2.192 6.640 1.00 95.56 240 ALA A C 1
ATOM 1901 O O . ALA A 1 240 ? 3.779 -3.023 7.498 1.00 95.56 240 ALA A O 1
ATOM 1902 N N . ILE A 1 241 ? 2.581 -2.431 5.684 1.00 96.19 241 ILE A N 1
ATOM 1903 C CA . ILE A 1 241 ? 1.847 -3.691 5.542 1.00 96.19 241 ILE A CA 1
ATOM 1904 C C . ILE A 1 241 ? 2.803 -4.840 5.240 1.00 96.19 241 ILE A C 1
ATOM 1906 O O . ILE A 1 241 ? 2.787 -5.834 5.968 1.00 96.19 241 ILE A O 1
ATOM 1910 N N . LYS A 1 242 ? 3.690 -4.673 4.247 1.00 94.31 242 LYS A N 1
ATOM 1911 C CA . LYS A 1 242 ? 4.699 -5.681 3.888 1.00 94.31 242 LYS A CA 1
ATOM 1912 C C . LYS A 1 242 ? 5.663 -5.951 5.047 1.00 94.31 242 LYS A C 1
ATOM 1914 O O . LYS A 1 242 ? 5.900 -7.103 5.384 1.00 94.31 242 LYS A O 1
ATOM 1919 N N . THR A 1 243 ? 6.174 -4.905 5.700 1.00 95.62 243 THR A N 1
ATOM 1920 C CA . THR A 1 243 ? 7.142 -5.040 6.804 1.00 95.62 243 THR A CA 1
ATOM 1921 C C . THR A 1 243 ? 6.550 -5.697 8.052 1.00 95.62 243 THR A C 1
ATOM 1923 O O . THR A 1 243 ? 7.252 -6.444 8.724 1.00 95.62 243 THR A O 1
ATOM 1926 N N . ASN A 1 244 ? 5.286 -5.423 8.389 1.00 96.50 244 ASN A N 1
ATOM 1927 C CA . ASN A 1 244 ? 4.687 -5.878 9.651 1.00 96.50 244 ASN A CA 1
ATOM 1928 C C . ASN A 1 244 ? 3.705 -7.050 9.481 1.00 96.50 244 ASN A C 1
ATOM 1930 O O . ASN A 1 244 ? 3.098 -7.472 10.465 1.00 96.50 244 ASN A O 1
ATOM 1934 N N . GLY A 1 245 ? 3.512 -7.553 8.257 1.00 95.94 245 GLY A N 1
ATOM 1935 C CA . GLY A 1 245 ? 2.567 -8.635 7.971 1.00 95.94 245 GLY A CA 1
ATOM 1936 C C . GLY A 1 245 ? 1.113 -8.267 8.283 1.00 95.94 245 GLY A C 1
ATOM 1937 O O . GLY A 1 245 ? 0.358 -9.108 8.767 1.00 95.94 245 GLY A O 1
ATOM 1938 N N . VAL A 1 246 ? 0.730 -7.005 8.056 1.00 97.69 246 VAL A N 1
ATOM 1939 C CA . VAL A 1 246 ? -0.629 -6.502 8.329 1.00 97.69 246 VAL A CA 1
ATOM 1940 C C . VAL A 1 246 ? -1.645 -7.239 7.459 1.00 97.69 246 VAL A C 1
ATOM 1942 O O . VAL A 1 246 ? -1.424 -7.438 6.265 1.00 97.69 246 VAL A O 1
ATOM 1945 N N . LYS A 1 247 ? -2.773 -7.618 8.061 1.00 97.69 247 LYS A N 1
ATOM 1946 C CA . LYS A 1 247 ? -3.875 -8.325 7.390 1.00 97.69 247 LYS A CA 1
ATOM 1947 C C . LYS A 1 247 ? -5.171 -7.516 7.337 1.00 97.69 247 LYS A C 1
ATOM 1949 O O . LYS A 1 247 ? -6.055 -7.853 6.556 1.00 97.69 247 LYS A O 1
ATOM 1954 N N . LEU A 1 248 ? -5.266 -6.457 8.144 1.00 98.25 248 LEU A N 1
ATOM 1955 C CA . LEU A 1 248 ? -6.408 -5.552 8.184 1.00 98.25 248 LEU A CA 1
ATOM 1956 C C . LEU A 1 248 ? -5.950 -4.094 8.277 1.00 98.25 248 LEU A C 1
ATOM 1958 O O . LEU A 1 248 ? -5.173 -3.729 9.163 1.00 98.25 248 LEU A O 1
ATOM 1962 N N . VAL A 1 249 ? -6.477 -3.245 7.398 1.00 98.06 249 VAL A N 1
ATOM 1963 C CA . VAL A 1 249 ? -6.277 -1.789 7.449 1.00 98.06 249 VAL A CA 1
ATOM 1964 C C . VAL A 1 249 ? -7.548 -1.102 7.934 1.00 98.06 249 VAL A C 1
ATOM 1966 O O . VAL A 1 249 ? -8.636 -1.408 7.463 1.00 98.06 249 VAL A O 1
ATOM 1969 N N . ILE A 1 250 ? -7.422 -0.139 8.844 1.00 97.25 250 ILE A N 1
ATOM 1970 C CA . ILE A 1 250 ? -8.527 0.716 9.294 1.00 97.25 250 ILE A CA 1
ATOM 1971 C C . ILE A 1 250 ? -8.223 2.168 8.926 1.00 97.25 250 ILE A C 1
ATOM 1973 O O . ILE A 1 250 ? -7.191 2.691 9.336 1.00 97.25 250 ILE A O 1
ATOM 1977 N N . LEU A 1 251 ? -9.120 2.833 8.197 1.00 94.88 251 LEU A N 1
ATOM 1978 C CA . LEU A 1 251 ? -8.984 4.220 7.743 1.00 94.88 251 LEU A CA 1
ATOM 1979 C C . LEU A 1 251 ? -9.994 5.155 8.440 1.00 94.88 251 LEU A C 1
ATOM 1981 O O . LEU A 1 251 ? -11.206 5.029 8.256 1.00 94.88 251 LEU A O 1
ATOM 1985 N N . ASP A 1 252 ? -9.488 6.144 9.186 1.00 90.75 252 ASP A N 1
ATOM 1986 C CA . ASP A 1 252 ? -10.257 7.219 9.843 1.00 90.75 252 ASP A CA 1
ATOM 1987 C C . ASP A 1 252 ? -9.859 8.585 9.244 1.00 90.75 252 ASP A C 1
ATOM 1989 O O . ASP A 1 252 ? -8.864 9.189 9.660 1.00 90.75 252 ASP A O 1
ATOM 1993 N N . SER A 1 253 ? -10.560 9.110 8.232 1.00 82.31 253 SER A N 1
ATOM 1994 C CA . SER A 1 253 ? -11.800 8.639 7.580 1.00 82.31 253 SER A CA 1
ATOM 1995 C C . SER A 1 253 ? -11.757 8.859 6.049 1.00 82.31 253 SER A C 1
ATOM 1997 O O . SER A 1 253 ? -10.901 9.591 5.549 1.00 82.31 253 SER A O 1
ATOM 1999 N N . ILE A 1 254 ? -12.680 8.240 5.292 1.00 77.88 254 ILE A N 1
ATOM 2000 C CA . ILE A 1 254 ? -12.792 8.318 3.813 1.00 77.88 254 ILE A CA 1
ATOM 2001 C C . ILE A 1 254 ? -12.991 9.763 3.331 1.00 77.88 254 ILE A C 1
ATOM 2003 O O . ILE A 1 254 ? -12.445 10.155 2.307 1.00 77.88 254 ILE A O 1
ATOM 2007 N N . SER A 1 255 ? -13.719 10.594 4.081 1.00 69.38 255 SER A N 1
ATOM 2008 C CA . SER A 1 255 ? -14.052 11.977 3.683 1.00 69.38 255 SER A CA 1
ATOM 2009 C C . SER A 1 255 ? -12.838 12.903 3.529 1.00 69.38 255 SER A C 1
ATOM 2011 O O . SER A 1 255 ? -12.954 13.997 2.986 1.00 69.38 255 SER A O 1
ATOM 2013 N N . ARG A 1 256 ? -11.669 12.494 4.036 1.00 63.47 256 ARG A N 1
ATOM 2014 C CA . ARG A 1 256 ? -10.392 13.205 3.876 1.00 63.47 256 ARG A CA 1
ATOM 2015 C C . ARG A 1 256 ? -9.501 12.595 2.790 1.00 63.47 256 ARG A C 1
ATOM 2017 O O . ARG A 1 256 ? -8.480 13.187 2.456 1.00 63.47 256 ARG A O 1
ATOM 2024 N N . ALA A 1 257 ? -9.865 11.426 2.263 1.00 57.03 257 ALA A N 1
ATOM 2025 C CA . ALA A 1 257 ? -9.095 10.689 1.269 1.00 57.03 257 ALA A CA 1
ATOM 2026 C C . ALA A 1 257 ? -9.343 11.169 -0.175 1.00 57.03 257 ALA A C 1
ATOM 2028 O O . ALA A 1 257 ? -8.450 11.023 -1.005 1.00 57.03 257 ALA A O 1
ATOM 2029 N N . GLY A 1 258 ? -10.495 11.791 -0.445 1.00 53.53 258 GLY A N 1
ATOM 2030 C CA . GLY A 1 258 ? -10.849 12.447 -1.707 1.00 53.53 258 GLY A CA 1
ATOM 2031 C C . GLY A 1 258 ? -11.535 13.785 -1.416 1.00 53.53 258 GLY A C 1
ATOM 2032 O O . GLY A 1 258 ? -12.248 13.910 -0.425 1.00 53.53 258 GLY A O 1
ATOM 2033 N N . TYR A 1 259 ? -11.245 14.811 -2.209 1.00 46.09 259 TYR A N 1
ATOM 2034 C CA . TYR A 1 259 ? -11.560 16.226 -1.971 1.00 46.09 259 TYR A CA 1
ATOM 2035 C C . TYR A 1 259 ? -13.068 16.582 -1.969 1.00 46.09 259 TYR A C 1
ATOM 2037 O O . TYR A 1 259 ? -13.533 17.304 -2.842 1.00 46.09 259 TYR A O 1
ATOM 2045 N N . GLY A 1 260 ? -13.822 16.177 -0.947 1.00 49.75 260 GLY A N 1
ATOM 2046 C CA . GLY A 1 260 ? -15.210 16.618 -0.761 1.00 49.75 260 GLY A CA 1
ATOM 2047 C C . GLY A 1 260 ? -16.255 15.552 -1.072 1.00 49.75 260 GLY A C 1
ATOM 2048 O O . GLY A 1 260 ? -15.924 14.427 -1.417 1.00 49.75 260 GLY A O 1
ATOM 2049 N N . ASP A 1 261 ? -17.498 15.937 -0.797 1.00 49.94 261 ASP A N 1
ATOM 2050 C CA . ASP A 1 261 ? -18.737 15.162 -0.666 1.00 49.94 261 ASP A CA 1
ATOM 2051 C C . ASP A 1 261 ? -18.765 13.740 -1.277 1.00 49.94 261 ASP A C 1
ATOM 2053 O O . ASP A 1 261 ? -18.501 13.530 -2.458 1.00 49.94 261 ASP A O 1
ATOM 2057 N N . LEU A 1 262 ? -19.174 12.746 -0.475 1.00 53.09 262 LEU A N 1
ATOM 2058 C CA . LEU A 1 262 ? -19.314 11.333 -0.893 1.00 53.09 262 LEU A CA 1
ATOM 2059 C C . LEU A 1 262 ? -20.486 11.103 -1.871 1.00 53.09 262 LEU A C 1
ATOM 2061 O O . LEU A 1 262 ? -20.888 9.967 -2.106 1.00 53.09 262 LEU A O 1
ATOM 2065 N N . THR A 1 263 ? -21.060 12.179 -2.402 1.00 53.34 263 THR A N 1
ATOM 2066 C CA . THR A 1 263 ? -22.122 12.186 -3.409 1.00 53.34 263 THR A CA 1
ATOM 2067 C C . THR A 1 263 ? -21.563 12.056 -4.828 1.00 53.34 263 THR A C 1
ATOM 2069 O O . THR A 1 263 ? -22.295 11.672 -5.740 1.00 53.34 263 THR A O 1
ATOM 2072 N N . GLU A 1 264 ? -20.263 12.305 -5.029 1.00 58.00 264 GLU A N 1
ATOM 2073 C CA . GLU A 1 264 ? -19.595 12.074 -6.308 1.00 58.00 264 GLU A CA 1
ATOM 2074 C C . GLU A 1 264 ? -19.037 10.642 -6.401 1.00 58.00 264 GLU A C 1
ATOM 2076 O O . GLU A 1 264 ? -18.182 10.222 -5.620 1.00 58.00 264 GLU A O 1
ATOM 2081 N N . ASN A 1 265 ? -19.478 9.884 -7.412 1.00 59.59 265 ASN A N 1
ATOM 2082 C CA . ASN A 1 265 ? -19.096 8.474 -7.598 1.00 59.59 265 ASN A CA 1
ATOM 2083 C C . ASN A 1 265 ? -17.587 8.263 -7.837 1.00 59.59 265 ASN A C 1
ATOM 2085 O O . ASN A 1 265 ? -17.034 7.228 -7.469 1.00 59.59 265 ASN A O 1
ATOM 2089 N N . ARG A 1 266 ? -16.902 9.230 -8.466 1.00 66.06 266 ARG A N 1
ATOM 2090 C CA . ARG A 1 266 ? -15.487 9.085 -8.856 1.00 66.06 266 ARG A CA 1
ATOM 2091 C C . ARG A 1 266 ? -14.539 9.030 -7.646 1.00 66.06 266 ARG A C 1
ATOM 2093 O O . ARG A 1 266 ? -13.801 8.052 -7.558 1.00 66.06 266 ARG A O 1
ATOM 2100 N N . PRO A 1 267 ? -14.565 9.993 -6.698 1.00 69.25 267 PRO A N 1
ATOM 2101 C CA . PRO A 1 267 ? -13.741 9.926 -5.488 1.00 69.25 267 PRO A CA 1
ATOM 2102 C C . PRO A 1 267 ? -13.934 8.644 -4.674 1.00 69.25 267 PRO A C 1
ATOM 2104 O O . PRO A 1 267 ? -12.962 8.097 -4.157 1.00 69.25 267 PRO A O 1
ATOM 2107 N N . VAL A 1 268 ? -15.173 8.154 -4.570 1.00 71.56 268 VAL A N 1
ATOM 2108 C CA . VAL A 1 268 ? -15.489 6.942 -3.801 1.00 71.56 268 VAL A CA 1
ATOM 2109 C C . VAL A 1 268 ? -14.837 5.712 -4.428 1.00 71.56 268 VAL A C 1
ATOM 2111 O O . VAL A 1 268 ? -14.142 4.982 -3.721 1.00 71.56 268 VAL A O 1
ATOM 2114 N N . ASN A 1 269 ? -14.985 5.523 -5.743 1.00 77.69 269 ASN A N 1
ATOM 2115 C CA . ASN A 1 269 ? -14.362 4.405 -6.453 1.00 77.69 269 ASN A CA 1
ATOM 2116 C C . ASN A 1 269 ? -12.838 4.430 -6.299 1.00 77.69 269 ASN A C 1
ATOM 2118 O O . ASN A 1 269 ? -12.252 3.435 -5.892 1.00 77.69 269 ASN A O 1
ATOM 2122 N N . THR A 1 270 ? -12.206 5.595 -6.479 1.00 79.06 270 THR A N 1
ATOM 2123 C CA . THR A 1 270 ? -10.751 5.730 -6.309 1.00 79.06 270 THR A CA 1
ATOM 2124 C C . THR A 1 270 ? -10.282 5.332 -4.906 1.00 79.06 270 THR A C 1
ATOM 2126 O O . THR A 1 270 ? -9.205 4.758 -4.755 1.00 79.06 270 THR A O 1
ATOM 2129 N N . ILE A 1 271 ? -11.070 5.616 -3.865 1.00 82.88 271 ILE A N 1
ATOM 2130 C CA . ILE A 1 271 ? -10.727 5.223 -2.492 1.00 82.88 271 ILE A CA 1
ATOM 2131 C C . ILE A 1 271 ? -10.893 3.715 -2.293 1.00 82.88 271 ILE A C 1
ATOM 2133 O O . ILE A 1 271 ? -10.038 3.099 -1.657 1.00 82.88 271 ILE A O 1
ATOM 2137 N N . ILE A 1 272 ? -11.958 3.118 -2.832 1.00 86.19 272 ILE A N 1
ATOM 2138 C CA . ILE A 1 272 ? -12.186 1.668 -2.771 1.00 86.19 272 ILE A CA 1
ATOM 2139 C C . ILE A 1 272 ? -11.066 0.922 -3.503 1.00 86.19 272 ILE A C 1
ATOM 2141 O O . ILE A 1 272 ? -10.510 -0.024 -2.942 1.00 86.19 272 ILE A O 1
ATOM 2145 N N . ASP A 1 273 ? -10.681 1.383 -4.692 1.00 86.06 273 ASP A N 1
ATOM 2146 C CA . ASP A 1 273 ? -9.587 0.810 -5.480 1.00 86.06 273 ASP A CA 1
ATOM 2147 C C . ASP A 1 273 ? -8.260 0.929 -4.725 1.00 86.06 273 ASP A C 1
ATOM 2149 O O . ASP A 1 273 ? -7.521 -0.045 -4.576 1.00 86.06 273 ASP A O 1
ATOM 2153 N N . ALA A 1 274 ? -7.984 2.108 -4.158 1.00 87.12 274 ALA A N 1
ATOM 2154 C CA . ALA A 1 274 ? -6.784 2.343 -3.365 1.00 87.12 274 ALA A CA 1
ATOM 2155 C C . ALA A 1 274 ? -6.715 1.447 -2.121 1.00 87.12 274 ALA A C 1
ATOM 2157 O O . ALA A 1 274 ? -5.643 0.943 -1.793 1.00 87.12 274 ALA A O 1
ATOM 2158 N N . LEU A 1 275 ? -7.832 1.248 -1.416 1.00 89.81 275 LEU A N 1
ATOM 2159 C CA . LEU A 1 275 ? -7.898 0.395 -0.228 1.00 89.81 275 LEU A CA 1
ATOM 2160 C C . LEU A 1 275 ? -7.772 -1.088 -0.579 1.00 89.81 275 LEU A C 1
ATOM 2162 O O . LEU A 1 275 ? -7.008 -1.797 0.074 1.00 89.81 275 LEU A O 1
ATOM 2166 N N . SER A 1 276 ? -8.457 -1.535 -1.631 1.00 88.69 276 SER A N 1
ATOM 2167 C CA . SER A 1 276 ? -8.425 -2.929 -2.090 1.00 88.69 276 SER A CA 1
ATOM 2168 C C . SER A 1 276 ? -7.052 -3.303 -2.656 1.00 88.69 276 SER A C 1
ATOM 2170 O O . SER A 1 276 ? -6.548 -4.389 -2.385 1.00 88.69 276 SER A O 1
ATOM 2172 N N . GLY A 1 277 ? -6.385 -2.368 -3.343 1.00 86.25 277 GLY A N 1
ATOM 2173 C CA . GLY A 1 277 ? -4.989 -2.512 -3.764 1.00 86.25 277 GLY A CA 1
ATOM 2174 C C . GLY A 1 277 ? -3.966 -2.341 -2.631 1.00 86.25 277 GLY A C 1
ATOM 2175 O O . GLY A 1 277 ? -2.787 -2.646 -2.810 1.00 86.25 277 GLY A O 1
ATOM 2176 N N . LEU A 1 278 ? -4.375 -1.836 -1.462 1.00 88.00 278 LEU A N 1
ATOM 2177 C CA . LEU A 1 278 ? -3.503 -1.670 -0.296 1.00 88.00 278 LEU A CA 1
ATOM 2178 C C . LEU A 1 278 ? -3.523 -2.903 0.615 1.00 88.00 278 LEU A C 1
ATOM 2180 O O . LEU A 1 278 ? -2.473 -3.318 1.107 1.00 88.00 278 LEU A O 1
ATOM 2184 N N . CYS A 1 279 ? -4.703 -3.464 0.881 1.00 90.88 279 CYS A N 1
ATOM 2185 C CA . CYS A 1 279 ? -4.874 -4.643 1.720 1.00 90.88 279 CYS A CA 1
ATOM 2186 C C . CYS A 1 279 ? -6.134 -5.409 1.312 1.00 90.88 279 CYS A C 1
ATOM 2188 O O . CYS A 1 279 ? -7.167 -4.798 1.060 1.00 90.88 279 CYS A O 1
ATOM 2190 N N . LYS A 1 280 ? -6.072 -6.748 1.337 1.00 90.75 280 LYS A N 1
ATOM 2191 C CA . LYS A 1 280 ? -7.225 -7.606 1.019 1.00 90.75 280 LYS A CA 1
ATOM 2192 C C . LYS A 1 280 ? -8.439 -7.319 1.906 1.00 90.75 280 LYS A C 1
ATOM 2194 O O . LYS A 1 280 ? -9.559 -7.424 1.435 1.00 90.75 280 LYS A O 1
ATOM 2199 N N . SER A 1 281 ? -8.213 -6.966 3.174 1.00 96.81 281 SER A N 1
ATOM 2200 C CA . SER A 1 281 ? -9.292 -6.641 4.110 1.00 96.81 281 SER A CA 1
ATOM 2201 C C . SER A 1 281 ? -9.107 -5.244 4.676 1.00 96.81 281 SER A C 1
ATOM 2203 O O . SER A 1 281 ? -8.013 -4.882 5.131 1.00 96.81 281 SER A O 1
ATOM 2205 N N . TRP A 1 282 ? -10.179 -4.459 4.697 1.00 96.94 282 TRP A N 1
ATOM 2206 C CA . TRP A 1 282 ? -10.116 -3.083 5.173 1.00 96.94 282 TRP A CA 1
ATOM 2207 C C . TRP A 1 282 ? -11.430 -2.599 5.791 1.00 96.94 282 TRP A C 1
ATOM 2209 O O . TRP A 1 282 ? -12.519 -3.056 5.456 1.00 96.94 282 TRP A O 1
ATOM 2219 N N . ILE A 1 283 ? -11.317 -1.628 6.697 1.00 96.12 283 ILE A N 1
ATOM 2220 C CA . ILE A 1 283 ? -12.430 -0.876 7.279 1.00 96.12 283 ILE A CA 1
ATOM 2221 C C . ILE A 1 283 ? -12.191 0.595 6.983 1.00 96.12 283 ILE A C 1
ATOM 2223 O O . ILE A 1 283 ? -11.125 1.117 7.299 1.00 96.12 283 ILE A O 1
ATOM 2227 N N . ALA A 1 284 ? -13.173 1.294 6.430 1.00 93.62 284 ALA A N 1
ATOM 2228 C CA . ALA A 1 284 ? -13.013 2.705 6.117 1.00 93.62 284 ALA A CA 1
ATOM 2229 C C . ALA A 1 284 ? -14.238 3.512 6.549 1.00 93.62 284 ALA A C 1
ATOM 2231 O O . ALA A 1 284 ? -15.378 3.175 6.245 1.00 93.62 284 ALA A O 1
ATOM 2232 N N . LEU A 1 285 ? -14.008 4.569 7.327 1.00 91.75 285 LEU A N 1
ATOM 2233 C CA . LEU A 1 285 ? -15.087 5.308 7.978 1.00 91.75 285 LEU A CA 1
ATOM 2234 C C . LEU A 1 285 ? -15.690 6.366 7.054 1.00 91.75 285 LEU A C 1
ATOM 2236 O O . LEU A 1 285 ? -14.977 7.252 6.587 1.00 91.75 285 LEU A O 1
ATOM 2240 N N . ALA A 1 286 ? -17.009 6.332 6.865 1.00 86.75 286 ALA A N 1
ATOM 2241 C CA . ALA A 1 286 ? -17.737 7.299 6.044 1.00 86.75 286 ALA A CA 1
ATOM 2242 C C . ALA A 1 286 ? -18.606 8.250 6.882 1.00 86.75 286 ALA A C 1
ATOM 2244 O O . ALA A 1 286 ? -19.160 7.891 7.928 1.00 86.75 286 ALA A O 1
ATOM 2245 N N . HIS A 1 287 ? -18.747 9.489 6.413 1.00 79.81 287 HIS A N 1
ATOM 2246 C CA . HIS A 1 287 ? -19.697 10.454 6.963 1.00 79.81 287 HIS A CA 1
ATOM 2247 C C . HIS A 1 287 ? -20.890 10.565 6.029 1.00 79.81 287 HIS A C 1
ATOM 2249 O O . HIS A 1 287 ? -20.714 10.902 4.868 1.00 79.81 287 HIS A O 1
ATOM 2255 N N . THR A 1 288 ? -22.096 10.341 6.538 1.00 68.06 288 THR A N 1
ATOM 2256 C CA . THR A 1 288 ? -23.293 10.751 5.804 1.00 68.06 288 THR A CA 1
ATOM 2257 C C . THR A 1 288 ? -23.463 12.268 5.945 1.00 68.06 288 THR A C 1
ATOM 2259 O O . THR A 1 288 ? -23.200 12.798 7.039 1.00 68.06 288 THR A O 1
ATOM 2262 N N . PRO A 1 289 ? -23.898 12.978 4.888 1.00 58.69 289 PRO A N 1
ATOM 2263 C CA . PRO A 1 289 ? -24.358 14.355 5.013 1.00 58.69 289 PRO A CA 1
ATOM 2264 C C . PRO A 1 289 ? -25.405 14.453 6.126 1.00 58.69 289 PRO A C 1
ATOM 2266 O O . PRO A 1 289 ? -26.135 13.493 6.397 1.00 58.69 289 PRO A O 1
ATOM 2269 N N . ARG A 1 290 ? -25.478 15.601 6.805 1.00 54.69 290 ARG A N 1
ATOM 2270 C CA . ARG A 1 290 ? -26.654 15.877 7.633 1.00 54.69 290 ARG A CA 1
ATOM 2271 C C . ARG A 1 290 ? -27.806 16.062 6.651 1.00 54.69 290 ARG A C 1
ATOM 2273 O O . ARG A 1 290 ? -27.757 16.998 5.862 1.00 54.69 290 ARG A O 1
ATOM 2280 N N . ALA A 1 291 ? -28.789 15.165 6.663 1.00 47.75 291 ALA A N 1
ATOM 2281 C CA . ALA A 1 291 ? -30.094 15.536 6.139 1.00 47.75 291 ALA A CA 1
ATOM 2282 C C . ALA A 1 291 ? -30.514 16.787 6.920 1.00 47.75 291 ALA A C 1
ATOM 2284 O O . ALA A 1 291 ? -30.328 16.817 8.140 1.00 47.75 291 ALA A O 1
ATOM 2285 N N . ASN A 1 292 ? -30.962 17.832 6.224 1.00 37.28 292 ASN A N 1
ATOM 2286 C CA . ASN A 1 292 ? -31.619 18.943 6.893 1.00 37.28 292 ASN A CA 1
ATOM 2287 C C . ASN A 1 292 ? -32.776 18.332 7.690 1.00 37.28 292 ASN A C 1
ATOM 2289 O O . ASN A 1 292 ? -33.689 17.747 7.111 1.00 37.28 292 ASN A O 1
ATOM 2293 N N . GLU A 1 293 ? -32.650 18.351 9.014 1.00 35.56 293 GLU A N 1
ATOM 2294 C CA . GLU A 1 293 ? -33.776 18.157 9.914 1.00 35.56 293 GLU A CA 1
ATOM 2295 C C . GLU A 1 293 ? -34.586 19.454 9.805 1.00 35.56 293 GLU A C 1
ATOM 2297 O O . GLU A 1 293 ? -34.266 20.431 10.482 1.00 35.56 293 GLU A O 1
ATOM 2302 N N . ASP A 1 294 ? -35.531 19.483 8.860 1.00 35.00 294 ASP A N 1
ATOM 2303 C CA . ASP A 1 294 ? -36.689 20.381 8.917 1.00 35.00 294 ASP A CA 1
ATOM 2304 C C . ASP A 1 294 ? -37.727 19.800 9.892 1.00 35.00 294 ASP A C 1
ATOM 2306 O O . ASP A 1 294 ? -37.956 18.563 9.850 1.00 35.00 294 ASP A O 1
#

Nearest PDB structures (foldseek):
  4tlb-assembly1_B  TM=7.865E-01  e=1.768E-04  Synechococcus elongatus PCC 7942 = FACHB-805
  4tlb-assembly1_A  TM=7.388E-01  e=9.181E-05  Synechococcus elongatus PCC 7942 = FACHB-805
  4tlb-assembly1_F  TM=7.680E-01  e=1.393E-04  Synechococcus elongatus PCC 7942 = FACHB-805
  7dy2-assembly1_B  TM=7.170E-01  e=2.381E-04  Synechococcus elongatus PCC 7942 = FACHB-805
  8dba-assembly1_F  TM=4.759E-01  e=8.650E-05  Cereibacter sphaeroides